Protein AF-A0A484IA25-F1 (afdb_monomer)

pLDDT: mean 74.49, std 14.55, range [41.81, 95.69]

Radius of gyration: 37.63 Å; Cα contacts (8 Å, |Δi|>4): 309; chains: 1; bounding box: 67×103×95 Å

Secondary structure (DSSP, 8-state):
---HHHHHHHHHHHHHHHHHHHHHHHHHHHHHHHHHHHHHHHHHHHHHHHHHTSS---------HHHHHHHHHHHHHHHHTSTT-S--GGGSTTS-GGGS-HHHHHHHHHHHHHHHHH--TTT--GGGGSTTS-EEEEEEEE--TTS-GGGTS-SEEEEEE-SSSPEEEEEEEHHHHHSSTT-SSEEEEEEEE-TTSS-TT-EEEEEEEE-S--TT--EEEEEEE--TT-SSEEEEEE-

Solvent-accessible surface area (backbone atoms only — not comparable to full-atom values): 13671 Å² total; per-residue (Å²): 137,83,68,66,67,60,60,54,55,58,52,56,56,55,52,53,56,54,56,56,56,55,57,60,53,56,59,57,52,55,62,55,51,55,56,54,54,56,56,52,54,55,51,54,55,52,54,59,55,54,58,68,73,68,59,75,78,78,72,72,81,76,77,48,61,63,58,38,16,54,53,18,20,55,51,16,32,48,50,38,72,51,85,88,60,90,70,46,66,53,68,40,92,90,39,34,74,86,77,51,54,70,43,21,53,51,18,19,55,50,19,24,56,56,43,38,69,68,53,43,83,83,68,59,50,77,58,64,77,40,88,88,50,43,45,41,40,36,42,31,41,32,65,34,95,90,49,67,43,81,81,71,37,60,55,43,28,32,38,29,33,68,49,84,75,70,40,56,77,41,82,40,48,49,60,61,50,22,60,34,104,88,25,90,33,50,32,74,52,74,40,70,38,59,46,83,75,70,50,78,74,34,76,48,32,48,30,41,28,41,58,58,92,54,98,74,52,56,72,50,69,43,83,43,63,40,50,94,85,47,85,59,39,74,48,77,44,76,67

Structure (mmCIF, N/CA/C/O backbone):
data_AF-A0A484IA25-F1
#
_entry.id   AF-A0A484IA25-F1
#
loop_
_atom_site.group_PDB
_atom_site.id
_atom_site.type_symbol
_atom_site.label_atom_id
_atom_site.label_alt_id
_atom_site.label_comp_id
_atom_site.label_asym_id
_atom_site.label_entity_id
_atom_site.label_seq_id
_atom_site.pdbx_PDB_ins_code
_atom_site.Cartn_x
_atom_site.Cartn_y
_atom_site.Cartn_z
_atom_site.occupancy
_atom_site.B_iso_or_equiv
_atom_site.auth_seq_id
_atom_site.auth_comp_id
_atom_site.auth_asym_id
_atom_site.auth_atom_id
_atom_site.pdbx_PDB_model_num
ATOM 1 N N . MET A 1 1 ? -37.872 79.755 -70.353 1.00 51.72 1 MET A N 1
ATOM 2 C CA . MET A 1 1 ? -37.669 80.079 -68.926 1.00 51.72 1 MET A CA 1
ATOM 3 C C . MET A 1 1 ? -38.272 78.929 -68.129 1.00 51.72 1 MET A C 1
ATOM 5 O O . MET A 1 1 ? -39.486 78.821 -68.081 1.00 51.72 1 MET A O 1
ATOM 9 N N . ILE A 1 2 ? -37.448 77.971 -67.688 1.00 51.12 2 ILE A N 1
ATOM 10 C CA . ILE A 1 2 ? -37.922 76.758 -66.996 1.00 51.12 2 ILE A CA 1
ATOM 11 C C . ILE A 1 2 ? -38.196 77.124 -65.537 1.00 51.12 2 ILE A C 1
ATOM 13 O O . ILE A 1 2 ? -37.333 77.685 -64.864 1.00 51.12 2 ILE A O 1
ATOM 17 N N . ASP A 1 3 ? -39.415 76.840 -65.088 1.00 60.09 3 ASP A N 1
ATOM 18 C CA . ASP A 1 3 ? -39.939 77.239 -63.787 1.00 60.09 3 ASP A CA 1
ATOM 19 C C . ASP A 1 3 ? -39.357 76.353 -62.671 1.00 60.09 3 ASP A C 1
ATOM 21 O O . ASP A 1 3 ? -39.799 75.229 -62.412 1.00 60.09 3 ASP A O 1
ATOM 25 N N . ILE A 1 4 ? -38.309 76.868 -62.022 1.00 62.59 4 ILE A N 1
ATOM 26 C CA . ILE A 1 4 ? -37.542 76.214 -60.947 1.00 62.59 4 ILE A CA 1
ATOM 27 C C . ILE A 1 4 ? -38.453 75.758 -59.790 1.00 62.59 4 ILE A C 1
ATOM 29 O O . ILE A 1 4 ? -38.131 74.800 -59.080 1.00 62.59 4 ILE A O 1
ATOM 33 N N . LYS A 1 5 ? -39.635 76.369 -59.632 1.00 68.19 5 LYS A N 1
ATOM 34 C CA . LYS A 1 5 ? -40.603 76.033 -58.582 1.00 68.19 5 LYS A CA 1
ATOM 35 C C . LYS A 1 5 ? -41.133 74.598 -58.694 1.00 68.19 5 LYS A C 1
ATOM 37 O O . LYS A 1 5 ? -41.357 73.951 -57.670 1.00 68.19 5 LYS A O 1
ATOM 42 N N . TYR A 1 6 ? -41.277 74.071 -59.913 1.00 66.81 6 TYR A N 1
ATOM 43 C CA . TYR A 1 6 ? -41.840 72.733 -60.131 1.00 66.81 6 TYR A CA 1
ATOM 44 C C . TYR A 1 6 ? -40.856 71.610 -59.758 1.00 66.81 6 TYR A C 1
ATOM 46 O O . TYR A 1 6 ? -41.245 70.575 -59.215 1.00 66.81 6 TYR A O 1
ATOM 54 N N . ILE A 1 7 ? -39.553 71.835 -59.963 1.00 65.94 7 ILE A N 1
ATOM 55 C CA . ILE A 1 7 ? -38.506 70.851 -59.646 1.00 65.94 7 ILE A CA 1
ATOM 56 C C . ILE A 1 7 ? -38.363 70.680 -58.126 1.00 65.94 7 ILE A C 1
ATOM 58 O O . ILE A 1 7 ? -38.238 69.550 -57.647 1.00 65.94 7 ILE A O 1
ATOM 62 N N . ILE A 1 8 ? -38.450 71.773 -57.361 1.00 68.88 8 ILE A N 1
ATOM 63 C CA . ILE A 1 8 ? -38.323 71.742 -55.895 1.00 68.88 8 ILE A CA 1
ATOM 64 C C . ILE A 1 8 ? -39.500 70.989 -55.257 1.00 68.88 8 ILE A C 1
ATOM 66 O O . ILE A 1 8 ? -39.283 70.123 -54.410 1.00 68.88 8 ILE A O 1
ATOM 70 N N . LEU A 1 9 ? -40.735 71.234 -55.709 1.00 68.31 9 LEU A N 1
ATOM 71 C CA . LEU A 1 9 ? -41.922 70.559 -55.167 1.00 68.31 9 LEU A CA 1
ATOM 72 C C . LEU A 1 9 ? -41.919 69.043 -55.425 1.00 68.31 9 LEU A C 1
ATOM 74 O O . LEU A 1 9 ? -42.304 68.272 -54.543 1.00 68.31 9 LEU A O 1
ATOM 78 N N . SER A 1 10 ? -41.426 68.593 -56.585 1.00 69.31 10 SER A N 1
ATOM 79 C CA . SER A 1 10 ? -41.345 67.153 -56.879 1.00 69.31 10 SER A CA 1
ATOM 80 C C . SER A 1 10 ? -40.354 66.414 -55.964 1.00 69.31 10 SER A C 1
ATOM 82 O O . SER A 1 10 ? -40.643 65.310 -55.500 1.00 69.31 10 SER A O 1
ATOM 84 N N . LYS A 1 11 ? -39.218 67.044 -55.626 1.00 67.50 11 LYS A N 1
ATOM 85 C CA . LYS A 1 11 ? -38.195 66.436 -54.761 1.00 67.50 11 LYS A CA 1
ATOM 86 C C . LYS A 1 11 ? -38.626 66.365 -53.296 1.00 67.50 11 LYS A C 1
ATOM 88 O O . LYS A 1 11 ? -38.373 65.351 -52.649 1.00 67.50 11 LYS A O 1
ATOM 93 N N . VAL A 1 12 ? -39.326 67.384 -52.792 1.00 72.62 12 VAL A N 1
ATOM 94 C CA . VAL A 1 12 ? -39.815 67.405 -51.399 1.00 72.62 12 VAL A CA 1
ATOM 95 C C . VAL A 1 12 ? -40.848 66.299 -51.150 1.00 72.62 12 VAL A C 1
ATOM 97 O O . VAL A 1 12 ? -40.786 65.612 -50.130 1.00 72.62 12 VAL A O 1
ATOM 100 N N . ASN A 1 13 ? -41.747 66.046 -52.106 1.00 67.31 13 ASN A N 1
ATOM 101 C CA . ASN A 1 13 ? -42.742 64.978 -51.965 1.00 67.31 13 ASN A CA 1
ATOM 102 C C . ASN A 1 13 ? -42.126 63.571 -52.008 1.00 67.31 13 ASN A C 1
ATOM 104 O O . ASN A 1 13 ? -42.582 62.684 -51.283 1.00 67.31 13 ASN A O 1
ATOM 108 N N . SER A 1 14 ? -41.072 63.365 -52.806 1.00 69.12 14 SER A N 1
ATOM 109 C CA . SER A 1 14 ? -40.341 62.090 -52.834 1.00 69.12 14 SER A CA 1
ATOM 110 C C . SER A 1 14 ? -39.664 61.798 -51.492 1.00 69.12 14 SER A C 1
ATOM 112 O O . SER A 1 14 ? -39.781 60.691 -50.968 1.00 69.12 14 SER A O 1
ATOM 114 N N . TRP A 1 15 ? -39.023 62.806 -50.894 1.00 61.97 15 TRP A N 1
ATOM 115 C CA . TRP A 1 15 ? -38.329 62.668 -49.610 1.00 61.97 15 TRP A CA 1
ATOM 116 C C . TRP A 1 15 ? -39.277 62.371 -48.443 1.00 61.97 15 TRP A C 1
ATOM 118 O O . TRP A 1 15 ? -38.983 61.513 -47.609 1.00 61.97 15 TRP A O 1
ATOM 128 N N . ASN A 1 16 ? -40.453 63.004 -48.403 1.00 63.25 16 ASN A N 1
ATOM 129 C CA . ASN A 1 16 ? -41.432 62.735 -47.345 1.00 63.25 16 ASN A CA 1
ATOM 130 C C . ASN A 1 16 ? -41.983 61.301 -47.390 1.00 63.25 16 ASN A C 1
ATOM 132 O O . ASN A 1 16 ? -42.269 60.712 -46.343 1.00 63.25 16 ASN A O 1
ATOM 136 N N . LYS A 1 17 ? -42.101 60.707 -48.584 1.00 64.12 17 LYS A N 1
ATOM 137 C CA . LYS A 1 17 ? -42.600 59.334 -48.734 1.00 64.12 17 LYS A CA 1
ATOM 138 C C . LYS A 1 17 ? -41.586 58.292 -48.246 1.00 64.12 17 LYS A C 1
ATOM 140 O O . LYS A 1 17 ? -41.980 57.305 -47.626 1.00 64.12 17 LYS A O 1
ATOM 145 N N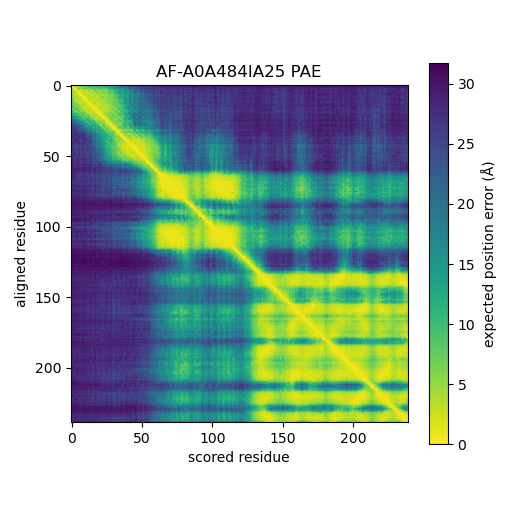 . GLU A 1 18 ? -40.292 58.529 -48.455 1.00 64.31 18 GLU A N 1
ATOM 146 C CA . GLU A 1 18 ? -39.225 57.660 -47.938 1.00 64.31 18 GLU A CA 1
ATOM 147 C C . GLU A 1 18 ? -39.076 57.763 -46.413 1.00 64.31 18 GLU A C 1
ATOM 149 O O . GLU A 1 18 ? -38.957 56.738 -45.733 1.00 64.31 18 GLU A O 1
ATOM 154 N N . PHE A 1 19 ? -39.191 58.970 -45.847 1.00 61.97 19 PHE A N 1
ATOM 155 C CA . PHE A 1 19 ? -39.117 59.167 -44.395 1.00 61.97 19 PHE A CA 1
ATOM 156 C C . PHE A 1 19 ? -40.270 58.494 -43.635 1.00 61.97 19 PHE A C 1
ATOM 158 O O . PHE A 1 19 ? -40.051 57.897 -42.579 1.00 61.97 19 PHE A O 1
ATOM 165 N N . SER A 1 20 ? -41.491 58.525 -44.180 1.00 60.38 20 SER A N 1
ATOM 166 C CA . SER A 1 20 ? -42.650 57.890 -43.537 1.00 60.38 20 SER A CA 1
ATOM 167 C C . SER A 1 20 ? -42.533 56.355 -43.487 1.00 60.38 20 SER A C 1
ATOM 169 O O . SER A 1 20 ? -42.836 55.737 -42.463 1.00 60.38 20 SER A O 1
ATOM 171 N N . ASN A 1 21 ? -41.996 55.727 -44.540 1.00 58.00 21 ASN A N 1
ATOM 172 C CA . ASN A 1 21 ? -41.807 54.272 -44.575 1.00 58.00 21 ASN A CA 1
ATOM 173 C C . ASN A 1 21 ? -40.684 53.777 -43.646 1.00 58.00 21 ASN A C 1
ATOM 175 O O . ASN A 1 21 ? -40.785 52.677 -43.097 1.00 58.00 21 ASN A O 1
ATOM 179 N N . SER A 1 22 ? -39.643 54.583 -43.420 1.00 56.44 22 SER A N 1
ATOM 180 C CA . SER A 1 22 ? -38.537 54.235 -42.513 1.00 56.44 22 SER A CA 1
ATOM 181 C C . SER A 1 22 ? -38.990 54.123 -41.048 1.00 56.44 22 SER A C 1
ATOM 183 O O . SER A 1 22 ? -38.625 53.181 -40.336 1.00 56.44 22 SER A O 1
ATOM 185 N N . ASN A 1 23 ? -39.876 55.022 -40.606 1.00 54.81 23 ASN A N 1
ATOM 186 C CA . ASN A 1 23 ? -40.322 55.070 -39.211 1.00 54.81 23 ASN A CA 1
ATOM 187 C C . ASN A 1 23 ? -41.243 53.898 -38.822 1.00 54.81 23 ASN A C 1
ATOM 189 O O . ASN A 1 23 ? -41.142 53.379 -37.709 1.00 54.81 23 ASN A O 1
ATOM 193 N N . ASN A 1 24 ? -42.081 53.408 -39.743 1.00 54.69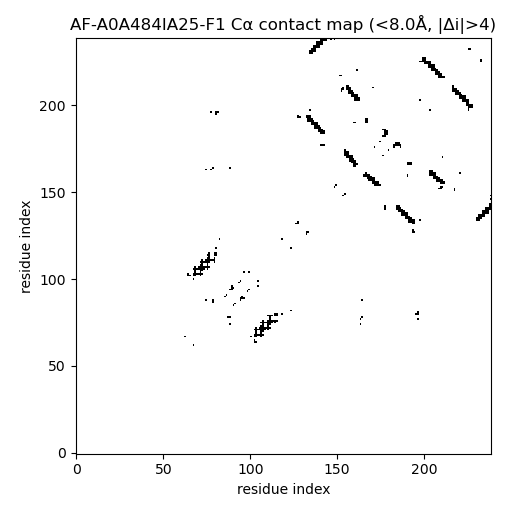 24 ASN A N 1
ATOM 194 C CA . ASN A 1 24 ? -42.966 52.268 -39.468 1.00 54.69 24 ASN A CA 1
ATOM 195 C C . ASN A 1 24 ? -42.218 50.927 -39.355 1.00 54.69 24 ASN A C 1
ATOM 197 O O . ASN A 1 24 ? -42.638 50.048 -38.599 1.00 54.69 24 ASN A O 1
ATOM 201 N N . LYS A 1 25 ? -41.087 50.763 -40.055 1.00 53.31 25 LYS A N 1
ATOM 202 C CA . LYS A 1 25 ? -40.281 49.532 -39.989 1.00 53.31 25 LYS A CA 1
ATOM 203 C C . LYS A 1 25 ? -39.547 49.406 -38.647 1.00 53.31 25 LYS A C 1
ATOM 205 O O . LYS A 1 25 ? -39.595 48.350 -38.020 1.00 53.31 25 LYS A O 1
ATOM 210 N N . LYS A 1 26 ? -38.983 50.512 -38.145 1.00 53.94 26 LYS A N 1
ATOM 211 C CA . LYS A 1 26 ? -38.245 50.561 -36.868 1.00 53.94 26 LYS A CA 1
ATOM 212 C C . LYS A 1 26 ? -39.103 50.186 -35.651 1.00 53.94 26 LYS A C 1
ATOM 214 O O . LYS A 1 26 ? -38.631 49.499 -34.752 1.00 53.94 26 LYS A O 1
ATOM 219 N N . SER A 1 27 ? -40.379 50.577 -35.636 1.00 53.69 27 SER A N 1
ATOM 220 C CA . SER A 1 27 ? -41.301 50.256 -34.533 1.00 53.69 27 SER A CA 1
ATOM 221 C C . SER A 1 27 ? -41.635 48.756 -34.448 1.00 53.69 27 SER A C 1
ATOM 223 O O . SER A 1 27 ? -41.747 48.184 -33.361 1.00 53.69 27 SER A O 1
ATOM 225 N N . LYS A 1 28 ? -41.727 48.071 -35.597 1.00 51.66 28 LYS A N 1
ATOM 226 C CA . LYS A 1 28 ? -42.077 46.643 -35.648 1.00 51.66 28 LYS A CA 1
ATOM 227 C C . LYS A 1 28 ? -40.925 45.740 -35.191 1.00 51.66 28 LYS A C 1
ATOM 229 O O . LYS A 1 28 ? -41.172 44.724 -34.539 1.00 51.66 28 LYS A O 1
ATOM 234 N N . ASP A 1 29 ? -39.685 46.136 -35.471 1.00 53.62 29 ASP A N 1
ATOM 235 C CA . ASP A 1 29 ? -38.490 45.374 -35.096 1.00 53.62 29 ASP A CA 1
ATOM 236 C C . ASP A 1 29 ? -38.170 45.483 -33.592 1.00 53.62 29 ASP A C 1
ATOM 238 O O . ASP A 1 29 ? -37.816 44.480 -32.964 1.00 53.62 29 ASP A O 1
ATOM 242 N N . ASN A 1 30 ? -38.433 46.637 -32.966 1.00 52.94 30 ASN A N 1
ATOM 243 C CA . ASN A 1 30 ? -38.229 46.836 -31.522 1.00 52.94 30 ASN A CA 1
ATOM 244 C C . ASN A 1 30 ? -39.142 45.937 -30.660 1.00 52.94 30 ASN A C 1
ATOM 246 O O . ASN A 1 30 ? -38.708 45.392 -29.642 1.00 52.94 30 ASN A O 1
ATOM 250 N N . ASN A 1 31 ? -40.381 45.692 -31.102 1.00 53.34 31 ASN A N 1
ATOM 251 C CA . ASN A 1 31 ? -41.319 44.798 -30.409 1.00 53.34 31 ASN A CA 1
ATOM 252 C C . ASN A 1 31 ? -40.971 43.308 -30.565 1.00 53.34 31 ASN A C 1
ATOM 254 O O . ASN A 1 31 ? -41.312 42.495 -29.703 1.00 53.34 31 ASN A O 1
ATOM 258 N N . LYS A 1 32 ? -40.291 42.929 -31.653 1.00 53.12 32 LYS A N 1
ATOM 259 C CA . LYS A 1 32 ? -39.857 41.544 -31.894 1.00 53.12 32 LYS A CA 1
ATOM 260 C C . LYS A 1 32 ? -38.578 41.210 -31.127 1.00 53.12 32 LYS A C 1
ATOM 262 O O . LYS A 1 32 ? -38.434 40.080 -30.662 1.00 53.12 32 LYS A O 1
ATOM 267 N N . PHE A 1 33 ? -37.680 42.183 -30.978 1.00 53.69 33 PHE A N 1
ATOM 268 C CA . PHE A 1 33 ? -36.437 42.013 -30.231 1.00 53.69 33 PHE A CA 1
ATOM 269 C C . PHE A 1 33 ? -36.704 41.881 -28.725 1.00 53.69 33 PHE A C 1
ATOM 271 O O . PHE A 1 33 ? -36.272 40.905 -28.123 1.00 53.69 33 PHE A O 1
ATOM 278 N N . SER A 1 34 ? -37.540 42.758 -28.153 1.00 55.25 34 SER A N 1
ATOM 279 C CA . SER A 1 34 ? -37.899 42.732 -26.723 1.00 55.25 34 SER A CA 1
ATOM 280 C C . SER A 1 34 ? -38.524 41.400 -26.267 1.00 55.25 34 SER A C 1
ATOM 282 O O . SER A 1 34 ? -38.140 40.842 -25.239 1.00 55.25 34 SER A O 1
ATOM 284 N N . LYS A 1 35 ? -39.416 40.807 -27.075 1.00 58.53 35 LYS A N 1
ATOM 285 C CA . LYS A 1 35 ? -40.033 39.509 -26.743 1.00 58.53 35 LYS A CA 1
ATOM 286 C C . LYS A 1 35 ? -39.034 38.348 -26.724 1.00 58.53 35 LYS A C 1
ATOM 288 O O . LYS A 1 35 ? -39.196 37.428 -25.931 1.00 58.53 35 LYS A O 1
ATOM 293 N N . ARG A 1 36 ? -37.994 38.376 -27.566 1.00 60.84 36 ARG A N 1
ATOM 294 C CA . ARG A 1 36 ? -36.963 37.322 -27.589 1.00 60.84 36 ARG A CA 1
ATOM 295 C C . ARG A 1 36 ? -36.058 37.383 -26.360 1.00 60.84 36 ARG A C 1
ATOM 297 O O . ARG A 1 36 ? -35.689 36.336 -25.840 1.00 60.84 36 ARG A O 1
ATOM 304 N N . THR A 1 37 ? -35.766 38.581 -25.861 1.00 60.62 37 THR A N 1
ATOM 305 C CA . THR A 1 37 ? -34.913 38.769 -24.681 1.00 60.62 37 THR A CA 1
ATOM 306 C C . THR A 1 37 ? -35.589 38.290 -23.393 1.00 60.62 37 THR A C 1
ATOM 308 O O . THR A 1 37 ? -34.929 37.688 -22.550 1.00 60.62 37 THR A O 1
ATOM 311 N N . ILE A 1 38 ? -36.912 38.469 -23.266 1.00 67.50 38 ILE A N 1
ATOM 312 C CA . ILE A 1 38 ? -37.681 38.020 -22.089 1.00 67.50 38 ILE A CA 1
ATOM 313 C C . ILE A 1 38 ? -37.755 36.485 -22.015 1.00 67.50 38 ILE A C 1
ATOM 315 O O . ILE A 1 38 ? -37.574 35.907 -20.946 1.0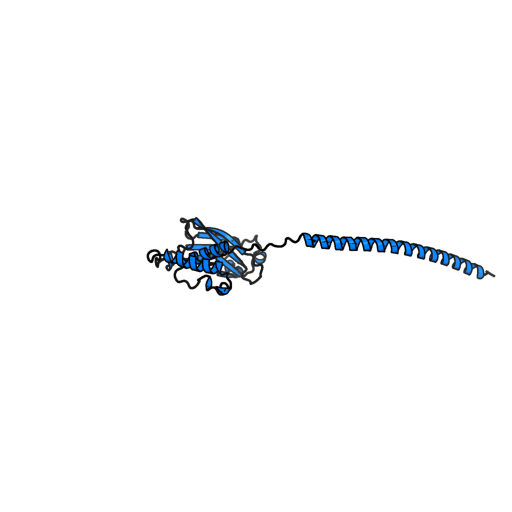0 67.50 38 ILE A O 1
ATOM 319 N N . HIS A 1 39 ? -37.970 35.801 -23.144 1.00 66.19 39 HIS A N 1
ATOM 320 C CA . HIS A 1 39 ? -37.996 34.333 -23.157 1.00 66.19 39 HIS A CA 1
ATOM 321 C C . HIS A 1 39 ? -36.625 33.716 -22.857 1.00 66.19 39 HIS A C 1
ATOM 323 O O . HIS A 1 39 ? -36.558 32.688 -22.187 1.00 66.19 39 HIS A O 1
ATOM 329 N N . LEU A 1 40 ? -35.537 34.357 -23.299 1.00 70.50 40 LEU A N 1
ATOM 330 C CA . LEU A 1 40 ? -34.184 33.877 -23.029 1.00 70.50 40 LEU A CA 1
ATOM 331 C C . LEU A 1 40 ? -33.819 34.014 -21.542 1.00 70.50 40 LEU A C 1
ATOM 333 O O . LEU A 1 40 ? -33.263 33.080 -20.970 1.00 70.50 40 LEU A O 1
ATOM 337 N N . SER A 1 41 ? -34.181 35.127 -20.889 1.00 71.06 41 SER A N 1
ATOM 338 C CA . SER A 1 41 ? -33.873 35.305 -19.463 1.00 71.06 41 SER A CA 1
ATOM 339 C C . SER A 1 41 ? -34.662 34.341 -18.570 1.00 71.06 41 SER A C 1
ATOM 341 O O . SER A 1 41 ? -34.116 33.854 -17.586 1.00 71.06 41 SER A O 1
ATOM 343 N N . LEU A 1 42 ? -35.915 34.023 -18.921 1.00 76.19 42 LEU A N 1
ATOM 344 C CA . LEU A 1 42 ? -36.740 33.066 -18.174 1.00 76.19 42 LEU A CA 1
ATOM 345 C C . LEU A 1 42 ? -36.229 31.619 -18.319 1.00 76.19 42 LEU A C 1
ATOM 347 O O . LEU A 1 42 ? -36.306 30.820 -17.388 1.00 76.19 42 LEU A O 1
ATOM 351 N N . PHE A 1 43 ? -35.676 31.274 -19.483 1.00 76.25 43 PHE A N 1
ATOM 352 C CA . PHE A 1 43 ? -35.086 29.956 -19.712 1.00 76.25 43 PHE A CA 1
ATOM 353 C C . PHE A 1 43 ? -33.771 29.768 -18.935 1.00 76.25 43 PHE A C 1
ATOM 355 O O . PHE A 1 43 ? -33.535 28.712 -18.354 1.00 76.25 43 PHE A O 1
ATOM 362 N N . ILE A 1 44 ? -32.939 30.813 -18.853 1.00 76.94 44 ILE A N 1
ATOM 363 C CA . ILE A 1 44 ? -31.673 30.765 -18.104 1.00 76.94 44 ILE A CA 1
ATOM 364 C C . ILE A 1 44 ? -31.926 30.601 -16.597 1.00 76.94 44 ILE A C 1
ATOM 366 O O . ILE A 1 44 ? -31.281 29.775 -15.955 1.00 76.94 44 ILE A O 1
ATOM 370 N N . THR A 1 45 ? -32.888 31.329 -16.021 1.00 77.62 45 THR A N 1
ATOM 371 C CA . THR A 1 45 ? -33.164 31.242 -14.575 1.00 77.62 45 THR A CA 1
ATOM 372 C C . THR A 1 45 ? -33.771 29.901 -14.166 1.00 77.62 45 THR A C 1
ATOM 374 O O . THR A 1 45 ? -33.425 29.370 -13.112 1.00 77.62 45 THR A O 1
ATOM 377 N N . THR A 1 46 ? -34.629 29.315 -15.004 1.00 78.44 46 THR A N 1
ATOM 378 C CA . THR A 1 46 ? -35.242 28.005 -14.729 1.00 78.44 46 THR A CA 1
ATOM 379 C C . THR A 1 46 ? -34.230 26.861 -14.797 1.00 78.44 46 THR A C 1
ATOM 381 O O . THR A 1 46 ? -34.217 26.019 -13.902 1.00 78.44 46 THR A O 1
ATOM 384 N N . MET A 1 47 ? -33.321 26.863 -15.777 1.00 76.50 47 MET A N 1
ATOM 385 C CA . MET A 1 47 ? -32.239 25.869 -15.853 1.00 76.50 47 MET A CA 1
ATOM 386 C C . MET A 1 47 ? -31.267 25.966 -14.668 1.00 76.50 47 MET A C 1
ATOM 388 O O . MET A 1 47 ? -30.847 24.942 -14.130 1.00 76.50 47 MET A O 1
ATOM 392 N N . SER A 1 48 ? -30.965 27.183 -14.203 1.00 76.62 48 SER A N 1
ATOM 393 C CA . SER A 1 48 ? -30.088 27.388 -13.043 1.00 76.62 48 SER A CA 1
ATOM 394 C C . SER A 1 48 ? -30.699 26.871 -11.732 1.00 76.62 48 SER A C 1
ATOM 396 O O . SER A 1 48 ? -29.969 26.402 -10.863 1.00 76.62 48 SER A O 1
ATOM 398 N N . LEU A 1 49 ? -32.029 26.918 -11.591 1.00 76.50 49 LEU A N 1
ATOM 399 C CA . LEU A 1 49 ? -32.734 26.394 -10.416 1.00 76.50 49 LEU A CA 1
ATOM 400 C C . LEU A 1 49 ? -32.790 24.858 -10.408 1.00 76.50 49 LEU A C 1
ATOM 402 O O . LEU A 1 49 ? -32.699 24.246 -9.348 1.00 76.50 49 LEU A O 1
ATOM 406 N N . ILE A 1 50 ? -32.900 24.231 -11.583 1.00 75.25 50 ILE A N 1
ATOM 407 C CA . ILE A 1 50 ? -32.924 22.766 -11.714 1.00 75.25 50 ILE A CA 1
ATOM 408 C C . ILE A 1 50 ? -31.556 22.166 -11.365 1.00 75.25 50 ILE A C 1
ATOM 410 O O . ILE A 1 50 ? -31.502 21.147 -10.684 1.00 75.25 50 ILE A O 1
ATOM 414 N N . MET A 1 51 ? -30.452 22.827 -11.734 1.00 68.94 51 MET A N 1
ATOM 415 C CA . MET A 1 51 ? -29.101 22.375 -11.371 1.00 68.94 51 MET A CA 1
ATOM 416 C C . MET A 1 51 ? -28.851 22.342 -9.854 1.00 68.94 51 MET A C 1
ATOM 418 O O . MET A 1 51 ? -28.092 21.501 -9.390 1.00 68.94 51 MET A O 1
ATOM 422 N N . LEU A 1 52 ? -29.518 23.188 -9.059 1.00 67.75 52 LEU A N 1
ATOM 423 C CA . LEU A 1 52 ? -29.395 23.171 -7.593 1.00 67.75 52 LEU A CA 1
ATOM 424 C C . LEU A 1 52 ? -30.098 21.974 -6.933 1.00 67.75 52 LEU A C 1
ATOM 426 O O . LEU A 1 52 ? -29.765 21.627 -5.805 1.00 67.75 52 LEU A O 1
ATOM 430 N N . LEU A 1 53 ? -31.047 21.333 -7.621 1.00 63.03 53 LEU A N 1
ATOM 431 C CA . LEU A 1 53 ? -31.790 20.179 -7.098 1.00 63.03 53 LEU A CA 1
ATOM 432 C C . LEU A 1 53 ? -31.129 18.833 -7.428 1.00 63.03 53 LEU A C 1
ATOM 434 O O . LEU A 1 53 ? -31.567 17.809 -6.913 1.00 63.03 53 LEU A O 1
ATOM 438 N N . VAL A 1 54 ? -30.099 18.825 -8.282 1.00 65.25 54 VAL A N 1
ATOM 439 C CA . VAL A 1 54 ? -29.448 17.594 -8.770 1.00 65.25 54 VAL A CA 1
ATOM 440 C C . VAL A 1 54 ? -28.043 17.422 -8.178 1.00 65.25 54 VAL A C 1
ATOM 442 O O . VAL A 1 54 ? -27.365 16.453 -8.496 1.00 65.25 54 VAL A O 1
ATOM 445 N N . PHE A 1 55 ? -27.592 18.310 -7.285 1.00 59.12 55 PHE A N 1
ATOM 446 C CA . PHE A 1 55 ? -26.414 18.018 -6.470 1.00 59.12 55 PHE A CA 1
ATOM 447 C C . PHE A 1 55 ? -26.815 17.001 -5.397 1.00 59.12 55 PHE A C 1
ATOM 449 O O . PHE A 1 55 ? -27.562 17.369 -4.484 1.00 59.12 55 PHE A O 1
ATOM 456 N N . PRO A 1 56 ? -26.360 15.734 -5.467 1.00 60.34 56 PRO A N 1
ATOM 457 C CA . PRO A 1 56 ? -26.483 14.859 -4.320 1.00 60.34 56 PRO A CA 1
ATOM 458 C C . PRO A 1 56 ? -25.739 15.546 -3.177 1.00 60.34 56 PRO A C 1
ATOM 460 O O . PRO A 1 56 ? -24.558 15.873 -3.293 1.00 60.34 56 PRO A O 1
ATOM 463 N N . ILE A 1 57 ? -26.446 15.816 -2.082 1.00 61.09 57 ILE A N 1
ATOM 464 C CA . ILE A 1 57 ? -25.795 16.122 -0.815 1.00 61.09 57 ILE A CA 1
ATOM 465 C C . ILE A 1 57 ? -24.950 14.886 -0.542 1.00 61.09 57 ILE A C 1
ATOM 467 O O . ILE A 1 57 ? -25.508 13.828 -0.254 1.00 61.09 57 ILE A O 1
ATOM 471 N N . SER A 1 58 ? -23.633 14.988 -0.722 1.00 55.97 58 SER A N 1
ATOM 472 C CA . SER A 1 58 ? -22.708 13.939 -0.326 1.00 55.97 58 SER A CA 1
ATOM 473 C C . SER A 1 58 ? -22.928 13.716 1.161 1.00 55.97 58 SER A C 1
ATOM 475 O O . SER A 1 58 ? -22.447 14.479 1.998 1.00 55.97 58 SER A O 1
ATOM 477 N N . THR A 1 59 ? -23.723 12.707 1.499 1.00 53.50 59 THR A N 1
ATOM 478 C CA . THR A 1 59 ? -23.778 12.183 2.850 1.00 53.50 59 THR A CA 1
ATOM 479 C C . THR A 1 59 ? -22.400 11.603 3.077 1.00 53.50 59 THR A C 1
ATOM 481 O O . THR A 1 59 ? -22.100 10.508 2.605 1.00 53.50 59 THR A O 1
ATOM 484 N N . ALA A 1 60 ? -21.530 12.375 3.727 1.00 57.34 60 ALA A N 1
ATOM 485 C CA . ALA A 1 60 ? -20.341 11.819 4.333 1.00 57.34 60 ALA A CA 1
ATOM 486 C C . ALA A 1 60 ? -20.817 10.612 5.149 1.00 57.34 60 ALA A C 1
ATOM 488 O O . ALA A 1 60 ? -21.643 10.769 6.051 1.00 57.34 60 ALA A O 1
ATOM 489 N N . LEU A 1 61 ? -20.389 9.411 4.756 1.00 53.84 61 LEU A N 1
ATOM 490 C CA . LEU A 1 61 ? -20.629 8.194 5.517 1.00 53.84 61 LEU A CA 1
ATOM 491 C C . LEU A 1 61 ? -20.042 8.433 6.906 1.00 53.84 61 LEU A C 1
ATOM 493 O O . LEU A 1 61 ? -18.826 8.423 7.091 1.00 53.84 61 LEU A O 1
ATOM 497 N N . SER A 1 62 ? -20.898 8.734 7.882 1.00 64.81 62 SER A N 1
ATOM 498 C CA . SER A 1 62 ? -20.457 8.837 9.262 1.00 64.81 62 SER A CA 1
ATOM 499 C C . SER A 1 62 ? -20.210 7.417 9.750 1.00 64.81 62 SER A C 1
ATOM 501 O O . SER A 1 62 ? -21.149 6.716 10.124 1.00 64.81 62 SER A O 1
ATOM 503 N N . ILE A 1 63 ? -18.949 6.999 9.713 1.00 79.69 63 ILE A N 1
ATOM 504 C CA . ILE A 1 63 ? -18.494 5.754 10.329 1.00 79.69 63 ILE A CA 1
ATOM 505 C C . ILE A 1 63 ? -18.923 5.779 11.804 1.00 79.69 63 ILE A C 1
ATOM 507 O O . ILE A 1 63 ? -18.748 6.790 12.494 1.00 79.69 63 ILE A O 1
ATOM 511 N N . THR A 1 64 ? -19.535 4.701 12.272 1.00 88.50 64 THR A N 1
ATOM 512 C CA . THR A 1 64 ? -19.996 4.546 13.654 1.00 88.50 64 THR A CA 1
ATOM 513 C C . THR A 1 64 ? -18.813 4.382 14.609 1.00 88.50 64 THR A C 1
ATOM 515 O O . THR A 1 64 ? -17.735 3.940 14.217 1.00 88.50 64 THR A O 1
ATOM 518 N N . ASP A 1 65 ? -19.000 4.689 15.895 1.00 89.56 65 ASP A N 1
ATOM 519 C CA . ASP A 1 65 ? -17.943 4.461 16.893 1.00 89.56 65 ASP A CA 1
ATOM 520 C C . ASP A 1 65 ? -17.555 2.982 17.005 1.00 89.56 65 ASP A C 1
ATOM 522 O O . ASP A 1 65 ? -16.395 2.685 17.271 1.00 89.56 65 ASP A O 1
ATOM 526 N N . LYS A 1 66 ? -18.487 2.059 16.728 1.00 91.44 66 LYS A N 1
ATOM 527 C CA . LYS A 1 66 ? -18.189 0.626 16.659 1.00 91.44 66 LYS A CA 1
ATOM 528 C C . LYS A 1 66 ? -17.211 0.313 15.527 1.00 91.44 66 LYS A C 1
ATOM 530 O O . LYS A 1 66 ? -16.213 -0.345 15.767 1.00 91.44 66 LYS A O 1
ATOM 535 N N . GLU A 1 67 ? -17.467 0.798 14.317 1.00 87.75 67 GLU A N 1
ATOM 536 C CA . GLU A 1 67 ? -16.574 0.563 13.172 1.00 87.75 67 GLU A CA 1
ATOM 537 C C . GLU A 1 67 ? -15.196 1.204 13.387 1.00 87.75 67 GLU A C 1
ATOM 539 O O . GLU A 1 67 ? -14.176 0.611 13.047 1.00 87.75 67 GLU A O 1
ATOM 544 N N . ARG A 1 68 ? -15.148 2.392 14.008 1.00 87.12 68 ARG A N 1
ATOM 545 C CA . ARG A 1 68 ? -13.878 3.032 14.390 1.00 87.12 68 ARG A CA 1
ATOM 546 C C . ARG A 1 68 ? -13.113 2.205 15.417 1.00 87.12 68 ARG A C 1
ATOM 548 O O . ARG A 1 68 ? -11.904 2.062 15.278 1.00 87.12 68 ARG A O 1
ATOM 555 N N . TYR A 1 69 ? -13.806 1.689 16.429 1.00 93.00 69 TYR A N 1
ATOM 556 C CA . TYR A 1 69 ? -13.224 0.807 17.436 1.00 93.00 69 TYR A CA 1
ATOM 557 C C . TYR A 1 69 ? -12.696 -0.483 16.804 1.00 93.00 69 TYR A C 1
ATOM 559 O O . TYR A 1 69 ? -11.540 -0.823 17.021 1.00 93.00 69 TYR A O 1
ATOM 567 N N . ASP A 1 70 ? -13.503 -1.158 15.980 1.00 90.19 70 ASP A N 1
ATOM 568 C CA . ASP A 1 70 ? -13.126 -2.411 15.315 1.00 90.19 70 ASP A CA 1
ATOM 569 C C . ASP A 1 70 ? -11.877 -2.214 14.433 1.00 90.19 70 ASP A C 1
ATOM 571 O O . ASP A 1 70 ? -10.947 -3.018 14.489 1.00 90.19 70 ASP A O 1
ATOM 575 N N . SER A 1 71 ? -11.818 -1.107 13.682 1.00 86.12 71 SER A N 1
ATOM 576 C CA . SER A 1 71 ? -10.637 -0.721 12.898 1.00 86.12 71 SER A CA 1
ATOM 577 C C . SER A 1 71 ? -9.415 -0.475 13.785 1.00 86.12 71 SER A C 1
ATOM 579 O O . SER A 1 71 ? -8.346 -1.014 13.508 1.00 86.12 71 SER A O 1
ATOM 581 N N . GLY A 1 72 ? -9.573 0.281 14.877 1.00 88.38 72 GLY A N 1
ATOM 582 C CA . GLY A 1 72 ? -8.508 0.482 15.858 1.00 88.38 72 GLY A CA 1
ATOM 583 C C . GLY A 1 72 ? -7.989 -0.844 16.415 1.00 88.38 72 GLY A C 1
ATOM 584 O O . GLY A 1 72 ? -6.786 -1.068 16.427 1.00 88.38 72 GLY A O 1
ATOM 585 N N . TYR A 1 73 ? -8.884 -1.757 16.801 1.00 91.06 73 TYR A N 1
ATOM 586 C CA . TYR A 1 73 ? -8.533 -3.064 17.364 1.00 91.06 73 TYR A CA 1
ATOM 587 C C . TYR A 1 73 ? -7.696 -3.915 16.414 1.00 91.06 73 TYR A C 1
ATOM 589 O O . TYR A 1 73 ? -6.683 -4.481 16.824 1.00 91.06 73 TYR A O 1
ATOM 597 N N . GLN A 1 74 ? -8.081 -3.980 15.137 1.00 86.00 74 GLN A N 1
ATOM 598 C CA . GLN A 1 74 ? -7.299 -4.688 14.120 1.00 86.00 74 GLN A CA 1
ATOM 599 C C . GLN A 1 74 ? -5.888 -4.112 13.996 1.00 86.00 74 GLN A C 1
ATOM 601 O O . GLN A 1 74 ? -4.912 -4.858 14.012 1.00 86.00 74 GLN A O 1
ATOM 606 N N . TYR A 1 75 ? -5.786 -2.787 13.954 1.00 83.31 75 TYR A N 1
ATOM 607 C CA . TYR A 1 75 ? -4.515 -2.084 13.884 1.00 83.31 75 TYR A CA 1
ATOM 608 C C . TYR A 1 75 ? -3.616 -2.340 15.099 1.00 83.31 75 TYR A C 1
ATOM 610 O O . TYR A 1 75 ? -2.458 -2.715 14.931 1.00 83.31 75 TYR A O 1
ATOM 618 N N . GLY A 1 76 ? -4.163 -2.267 16.315 1.00 85.94 76 GLY A N 1
ATOM 619 C CA . GLY A 1 76 ? -3.421 -2.617 17.527 1.00 85.94 76 GLY A CA 1
ATOM 620 C C . GLY A 1 76 ? -2.929 -4.068 17.525 1.00 85.94 76 GLY A C 1
ATOM 621 O O . GLY A 1 76 ? -1.809 -4.352 17.945 1.00 85.94 76 GLY A O 1
ATOM 622 N N . CYS A 1 77 ? -3.732 -5.002 17.009 1.00 85.19 77 CYS A N 1
ATOM 623 C CA . CYS A 1 77 ? -3.325 -6.400 16.880 1.00 85.19 77 CYS A CA 1
ATOM 624 C C . CYS A 1 77 ? -2.222 -6.630 15.843 1.00 85.19 77 CYS A C 1
ATOM 626 O O . CYS A 1 77 ? -1.370 -7.486 16.071 1.00 85.19 77 CYS A O 1
ATOM 628 N N . ASN A 1 78 ? -2.217 -5.892 14.734 1.00 79.00 78 ASN A N 1
ATOM 629 C CA . ASN A 1 78 ? -1.146 -5.978 13.743 1.00 79.00 78 ASN A CA 1
ATOM 630 C C . ASN A 1 78 ? 0.176 -5.459 14.320 1.00 79.00 78 ASN A C 1
ATOM 632 O O . ASN A 1 78 ? 1.193 -6.140 14.205 1.00 79.00 78 ASN A O 1
ATOM 636 N N . ASP A 1 79 ? 0.145 -4.336 15.039 1.00 77.94 79 ASP A N 1
ATOM 637 C CA . ASP A 1 79 ? 1.337 -3.783 15.693 1.00 77.94 79 ASP A CA 1
ATOM 638 C C . ASP A 1 79 ? 1.859 -4.709 16.801 1.00 77.94 79 ASP A C 1
ATOM 640 O O . ASP A 1 79 ? 3.068 -4.891 16.945 1.00 77.94 79 ASP A O 1
ATOM 644 N N . ALA A 1 80 ? 0.966 -5.402 17.520 1.00 78.75 80 ALA A N 1
ATOM 645 C CA . ALA A 1 80 ? 1.366 -6.423 18.489 1.00 78.75 80 ALA A CA 1
ATOM 646 C C . ALA A 1 80 ? 2.232 -7.533 17.861 1.00 78.75 80 ALA A C 1
ATOM 648 O O . ALA A 1 80 ? 3.096 -8.080 18.547 1.00 78.75 80 ALA A O 1
ATOM 649 N N . LYS A 1 81 ? 2.031 -7.867 16.574 1.00 74.00 81 LYS A N 1
ATOM 650 C CA . LYS A 1 81 ? 2.793 -8.910 15.860 1.00 74.00 81 LYS A CA 1
ATOM 651 C C . LYS A 1 81 ? 4.226 -8.487 15.501 1.00 74.00 81 LYS A C 1
ATOM 653 O O . LYS A 1 81 ? 5.007 -9.351 15.108 1.00 74.00 81 LYS A O 1
ATOM 658 N N . ILE A 1 82 ? 4.592 -7.208 15.626 1.00 66.25 82 ILE A N 1
ATOM 659 C CA . ILE A 1 82 ? 5.900 -6.678 15.212 1.00 66.25 82 ILE A CA 1
ATOM 660 C C . ILE A 1 82 ? 6.760 -6.390 16.459 1.00 66.25 82 ILE A C 1
ATOM 662 O O . ILE A 1 82 ? 6.745 -5.280 16.994 1.00 66.25 82 ILE A O 1
ATOM 666 N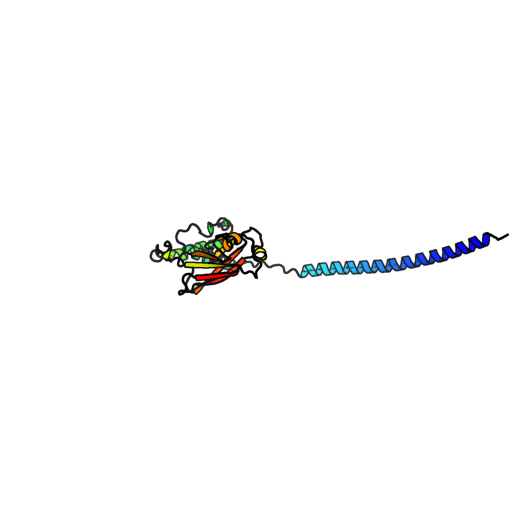 N . PRO A 1 83 ? 7.540 -7.362 16.976 1.00 56.78 83 PRO A N 1
ATOM 667 C CA . PRO A 1 83 ? 8.326 -7.148 18.185 1.00 56.78 83 PRO A CA 1
ATOM 668 C C . PRO A 1 83 ? 9.476 -6.155 17.951 1.00 56.78 83 PRO A C 1
ATOM 670 O O . PRO A 1 83 ? 10.440 -6.445 17.246 1.00 56.78 83 PRO A O 1
ATOM 673 N N . GLY A 1 84 ? 9.419 -5.003 18.627 1.00 53.56 84 GLY A N 1
ATOM 674 C CA . GLY A 1 84 ? 10.574 -4.124 18.840 1.00 53.56 84 GLY A CA 1
ATOM 675 C C . GLY A 1 84 ? 10.965 -3.201 17.681 1.00 53.56 84 GLY A C 1
ATOM 676 O O . GLY A 1 84 ? 12.020 -2.572 17.770 1.00 53.56 84 GLY A O 1
ATOM 677 N N . ILE A 1 85 ? 10.149 -3.082 16.629 1.00 47.97 85 ILE A N 1
ATOM 678 C CA . ILE A 1 85 ? 10.382 -2.095 15.566 1.00 47.97 85 ILE A CA 1
ATOM 679 C C . ILE A 1 85 ? 9.671 -0.792 15.929 1.00 47.97 85 ILE A C 1
ATOM 681 O O . ILE A 1 85 ? 8.544 -0.774 16.404 1.00 47.97 85 ILE A O 1
ATOM 685 N N . LEU A 1 86 ? 10.385 0.308 15.728 1.00 45.22 86 LEU A N 1
ATOM 686 C CA . LEU A 1 86 ? 10.061 1.683 16.098 1.00 45.22 86 LEU A CA 1
ATOM 687 C C . LEU A 1 86 ? 8.838 2.292 15.371 1.00 45.22 86 LEU A C 1
ATOM 689 O O . LEU A 1 86 ? 8.654 3.503 15.458 1.00 45.22 86 LEU A O 1
ATOM 693 N N . ASP A 1 87 ? 8.028 1.484 14.687 1.00 51.47 87 ASP A N 1
ATOM 694 C CA . ASP A 1 87 ? 6.937 1.903 13.800 1.00 51.47 87 ASP A CA 1
ATOM 695 C C . ASP A 1 87 ? 5.562 1.496 14.345 1.00 51.47 87 ASP A C 1
ATOM 697 O O . ASP A 1 87 ? 4.699 1.063 13.585 1.00 51.47 87 ASP A O 1
ATOM 701 N N . ASP A 1 88 ? 5.325 1.668 15.654 1.00 58.78 88 ASP A N 1
ATOM 702 C CA . ASP A 1 88 ? 3.941 1.715 16.145 1.00 58.78 88 ASP A CA 1
ATOM 703 C C . ASP A 1 88 ? 3.206 2.739 15.272 1.00 58.78 88 ASP A C 1
ATOM 705 O O . ASP A 1 88 ? 3.683 3.865 15.090 1.00 58.78 88 ASP A O 1
ATOM 709 N N . TYR A 1 89 ? 2.050 2.384 14.734 1.00 61.75 89 TYR A N 1
ATOM 710 C CA . TYR A 1 89 ? 1.256 3.251 13.870 1.00 61.75 89 TYR A CA 1
ATOM 711 C C . TYR A 1 89 ? 1.060 4.648 14.438 1.00 61.75 89 TYR A C 1
ATOM 713 O O . TYR A 1 89 ? 1.144 5.638 13.716 1.00 61.75 89 TYR A O 1
ATOM 721 N N . ILE A 1 90 ? 0.874 4.713 15.754 1.00 63.72 90 ILE A N 1
ATOM 722 C CA . ILE A 1 90 ? 0.699 5.936 16.531 1.00 63.72 90 ILE A CA 1
ATOM 723 C C . ILE A 1 90 ? 1.951 6.838 16.529 1.00 63.72 90 ILE A C 1
ATOM 725 O O . ILE A 1 90 ? 1.850 8.047 16.742 1.00 63.72 90 ILE A O 1
ATOM 729 N N . LYS A 1 91 ? 3.144 6.271 16.326 1.00 60.09 91 LYS A N 1
ATOM 730 C CA . LYS A 1 91 ? 4.428 6.991 16.315 1.00 60.09 91 LYS A CA 1
ATOM 731 C C . LYS A 1 91 ? 4.790 7.565 14.945 1.00 60.09 91 LYS A C 1
ATOM 733 O O . LYS A 1 91 ? 5.707 8.382 14.868 1.00 60.09 91 LYS A O 1
ATOM 738 N N . GLN A 1 92 ? 4.084 7.197 13.874 1.00 60.09 92 GLN A N 1
ATOM 739 C CA . GLN A 1 92 ? 4.268 7.832 12.569 1.00 60.09 92 GLN A CA 1
ATOM 740 C C . GLN A 1 92 ? 3.750 9.281 12.645 1.00 60.09 92 GLN A C 1
ATOM 742 O O . GLN A 1 92 ? 2.615 9.514 13.046 1.00 60.09 92 GLN A O 1
ATOM 747 N N . LEU A 1 93 ? 4.569 10.267 12.254 1.00 47.00 93 LEU A N 1
ATOM 748 C CA . LEU A 1 93 ? 4.335 11.717 12.447 1.00 47.00 93 LEU A CA 1
ATOM 749 C C . LEU A 1 93 ? 2.969 12.249 11.955 1.00 47.00 93 LEU A C 1
ATOM 751 O O . LEU A 1 93 ? 2.516 13.291 12.419 1.00 47.00 93 LEU A O 1
ATOM 755 N N . ALA A 1 94 ? 2.302 11.554 11.029 1.00 53.19 94 ALA A N 1
ATOM 756 C CA . ALA A 1 94 ? 0.976 11.915 10.510 1.00 53.19 94 ALA A CA 1
ATOM 757 C C . ALA A 1 94 ? -0.201 11.209 11.224 1.00 53.19 94 ALA A C 1
ATOM 759 O O . ALA A 1 94 ? -1.363 11.433 10.882 1.00 53.19 94 ALA A O 1
ATOM 760 N N . LYS A 1 95 ? 0.086 10.341 12.196 1.00 60.22 95 LYS A N 1
ATOM 761 C CA . LYS A 1 95 ? -0.844 9.377 12.806 1.00 60.22 95 LYS A CA 1
ATOM 762 C C . LYS A 1 95 ? -0.802 9.420 14.337 1.00 60.22 95 LYS A C 1
ATOM 764 O O . LYS A 1 95 ? -1.105 8.444 15.017 1.00 60.22 95 LYS A O 1
ATOM 769 N N . GLU A 1 96 ? -0.405 10.570 14.882 1.00 65.31 96 GLU A N 1
ATOM 770 C CA . GLU A 1 96 ? -0.382 10.797 16.324 1.00 65.31 96 GLU A CA 1
ATOM 771 C C . GLU A 1 96 ? -1.744 10.480 16.973 1.00 65.31 96 GLU A C 1
ATOM 773 O O . GLU A 1 96 ? -2.784 10.675 16.344 1.00 65.31 96 GLU A O 1
ATOM 778 N N . PRO A 1 97 ? -1.798 10.114 18.270 1.00 65.31 97 PRO A N 1
ATOM 779 C CA . PRO A 1 97 ? -3.064 9.832 18.962 1.00 65.31 97 PRO A CA 1
ATOM 780 C C . PRO A 1 97 ? -4.115 10.941 18.816 1.00 65.31 97 PRO A C 1
ATOM 782 O O . PRO A 1 97 ? -5.318 10.702 18.902 1.00 65.31 97 PRO A O 1
ATOM 785 N N . SER A 1 98 ? -3.643 12.176 18.634 1.00 73.31 98 SER A N 1
ATOM 786 C CA . SER A 1 98 ? -4.444 13.386 18.489 1.00 73.31 98 SER A CA 1
ATOM 787 C C . SER A 1 98 ? -5.187 13.481 17.149 1.00 73.31 98 SER A C 1
ATOM 789 O O . SER A 1 98 ? -6.178 14.211 17.076 1.00 73.31 98 SER A O 1
ATOM 791 N N . SER A 1 99 ? -4.762 12.747 16.112 1.00 78.38 99 SER A N 1
ATOM 792 C CA . SER A 1 99 ? -5.419 12.713 14.799 1.00 78.38 99 SER A CA 1
ATOM 793 C C . SER A 1 99 ? -6.532 11.661 14.704 1.00 78.38 99 SER A C 1
ATOM 795 O O . SER A 1 99 ? -7.284 11.644 13.726 1.00 78.38 99 SER A O 1
ATOM 797 N N . HIS A 1 100 ? -6.707 10.833 15.740 1.00 82.88 100 HIS A N 1
ATOM 798 C CA . HIS A 1 100 ? -7.692 9.757 15.779 1.00 82.88 100 HIS A CA 1
ATOM 799 C C . HIS A 1 100 ? -8.831 10.018 16.772 1.00 82.88 100 HIS A C 1
ATOM 801 O O . HIS A 1 100 ? -8.725 10.755 17.753 1.00 82.88 100 HIS A O 1
ATOM 807 N N . THR A 1 101 ? -9.979 9.385 16.519 1.00 88.50 101 THR A N 1
ATOM 808 C CA . THR A 1 101 ? -11.102 9.429 17.466 1.00 88.50 101 THR A CA 1
ATOM 809 C C . THR A 1 101 ? -10.794 8.614 18.720 1.00 88.50 101 THR A C 1
ATOM 811 O O . THR A 1 101 ? -10.071 7.623 18.667 1.00 88.50 101 THR A O 1
ATOM 814 N N . LYS A 1 102 ? -11.436 8.961 19.840 1.00 90.06 102 LYS A N 1
ATOM 815 C CA . LYS A 1 102 ? -11.319 8.187 21.085 1.00 90.06 102 LYS A CA 1
ATOM 816 C C . LYS A 1 102 ? -11.705 6.716 20.911 1.00 90.06 102 LYS A C 1
ATOM 818 O O . LYS A 1 102 ? -11.038 5.864 21.476 1.00 90.06 102 LYS A O 1
ATOM 823 N N . ALA A 1 103 ? -12.749 6.431 20.127 1.00 90.00 103 ALA A N 1
ATOM 824 C CA . ALA A 1 103 ? -13.205 5.064 19.871 1.00 90.00 103 ALA A CA 1
ATOM 825 C C . ALA A 1 103 ? -12.138 4.237 19.141 1.00 90.00 103 ALA A C 1
ATOM 827 O O . ALA A 1 103 ? -11.856 3.115 19.542 1.00 90.00 103 ALA A O 1
ATOM 828 N N . PHE A 1 104 ? -11.503 4.827 18.125 1.00 91.50 104 PHE A N 1
ATOM 829 C CA . PHE A 1 104 ? -10.381 4.208 17.425 1.00 91.50 104 PHE A CA 1
ATOM 830 C C . PHE A 1 104 ? -9.204 3.936 18.366 1.00 91.50 104 PHE A C 1
ATOM 832 O O . PHE A 1 104 ? -8.729 2.810 18.429 1.00 91.50 104 PHE A O 1
ATOM 839 N N . MET A 1 105 ? -8.768 4.944 19.129 1.00 91.44 105 MET A N 1
ATOM 840 C CA . MET A 1 105 ? -7.620 4.802 20.034 1.00 91.44 105 MET A CA 1
ATOM 841 C C . MET A 1 105 ? -7.870 3.762 21.124 1.00 91.44 105 MET A C 1
ATOM 843 O O . MET A 1 105 ? -6.985 2.980 21.442 1.00 91.44 105 MET A O 1
ATOM 847 N N . GLN A 1 106 ? -9.096 3.706 21.648 1.00 93.56 106 GLN A N 1
ATOM 848 C CA . GLN A 1 106 ? -9.487 2.673 22.599 1.00 93.56 106 GLN A CA 1
ATOM 849 C C . GLN A 1 106 ? -9.430 1.278 21.966 1.00 93.56 106 GLN A C 1
ATOM 851 O O . GLN A 1 106 ? -8.883 0.364 22.571 1.00 93.56 106 GLN A O 1
ATOM 856 N N . GLY A 1 107 ? -9.956 1.125 20.745 1.00 93.44 107 GLY A N 1
ATOM 857 C CA . GLY A 1 107 ? -9.847 -0.123 19.995 1.00 93.44 107 GLY A CA 1
ATOM 858 C C . GLY A 1 107 ? -8.393 -0.536 19.808 1.00 93.44 107 GLY A C 1
ATOM 859 O O . GLY A 1 107 ? -8.043 -1.668 20.119 1.00 93.44 107 GLY A O 1
ATOM 860 N N . TYR A 1 108 ? -7.540 0.396 19.382 1.00 90.94 108 TYR A N 1
ATOM 861 C CA . TYR A 1 108 ? -6.107 0.174 19.201 1.00 90.94 108 TYR A CA 1
ATOM 862 C C . TYR A 1 108 ? -5.421 -0.311 20.477 1.00 90.94 108 TYR A C 1
ATOM 864 O O . TYR A 1 108 ? -4.760 -1.347 20.452 1.00 90.94 108 TYR A O 1
ATOM 872 N N . ASP A 1 109 ? -5.605 0.387 21.598 1.00 90.44 109 ASP A N 1
ATOM 873 C CA . ASP A 1 109 ? -4.977 0.008 22.865 1.00 90.44 109 ASP A CA 1
ATOM 874 C C . ASP A 1 109 ? -5.466 -1.370 23.343 1.00 90.44 109 ASP A C 1
ATOM 876 O O . ASP A 1 109 ? -4.6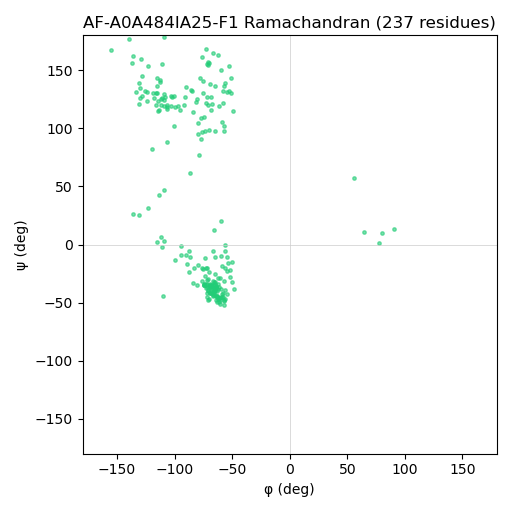70 -2.180 23.827 1.00 90.44 109 ASP A O 1
ATOM 880 N N . ASP A 1 110 ? -6.762 -1.660 23.192 1.00 93.44 110 ASP A N 1
ATOM 881 C CA . ASP A 1 110 ? -7.346 -2.958 23.543 1.00 93.44 110 ASP A CA 1
ATOM 882 C C . ASP A 1 110 ? -6.763 -4.079 22.665 1.00 93.44 110 ASP A C 1
ATOM 884 O O . ASP A 1 110 ? -6.292 -5.092 23.189 1.00 93.44 110 ASP A O 1
ATOM 888 N N . GLY A 1 111 ? -6.716 -3.876 21.345 1.00 90.94 111 GLY A N 1
ATOM 889 C CA . GLY A 1 111 ? -6.155 -4.825 20.383 1.00 90.94 111 GLY A CA 1
ATOM 890 C C . GLY A 1 111 ? -4.677 -5.100 20.639 1.00 90.94 111 GLY A C 1
ATOM 891 O O . GLY A 1 111 ? -4.274 -6.259 20.754 1.00 90.94 111 GLY A O 1
ATOM 892 N N . LEU A 1 112 ? -3.880 -4.046 20.835 1.00 86.94 112 LEU A N 1
ATOM 893 C CA . LEU A 1 112 ? -2.461 -4.161 21.163 1.00 86.94 112 LEU A CA 1
ATOM 894 C C . LEU A 1 112 ? -2.264 -4.988 22.436 1.00 86.94 112 LEU A C 1
ATOM 896 O O . LEU A 1 112 ? -1.481 -5.937 22.444 1.00 86.94 112 LEU A O 1
ATOM 900 N N . ASN A 1 113 ? -3.001 -4.683 23.506 1.00 87.12 113 ASN A N 1
ATOM 901 C CA . ASN A 1 113 ? -2.890 -5.396 24.777 1.00 87.12 113 ASN A CA 1
ATOM 902 C C . ASN A 1 113 ? -3.343 -6.859 24.691 1.00 87.12 113 ASN A C 1
ATOM 904 O O . ASN A 1 113 ? -2.716 -7.732 25.296 1.00 87.12 113 ASN A O 1
ATOM 908 N N . ASP A 1 114 ? -4.437 -7.138 23.989 1.00 90.69 114 ASP A N 1
ATOM 909 C CA . ASP A 1 114 ? -5.000 -8.482 23.874 1.00 90.69 114 ASP A CA 1
ATOM 910 C C . ASP A 1 114 ? -4.142 -9.385 22.993 1.00 90.69 114 ASP A C 1
ATOM 912 O O . ASP A 1 114 ? -3.859 -10.531 23.359 1.00 90.69 114 ASP A O 1
ATOM 916 N N . CYS A 1 115 ? -3.704 -8.871 21.845 1.00 85.56 115 CYS A N 1
ATOM 917 C CA . CYS A 1 115 ? -2.882 -9.615 20.903 1.00 85.56 115 CYS A CA 1
ATOM 918 C C . CYS A 1 115 ? -1.440 -9.766 21.407 1.00 85.56 115 CYS A C 1
ATOM 920 O O . CYS A 1 115 ? -0.887 -10.858 21.292 1.00 85.56 115 CYS A O 1
ATOM 922 N N . SER A 1 116 ? -0.875 -8.772 22.105 1.00 80.56 116 SER A N 1
ATOM 923 C CA . SER A 1 116 ? 0.467 -8.896 22.705 1.00 80.56 116 SER A CA 1
ATOM 924 C C . SER A 1 116 ? 0.530 -9.953 23.810 1.00 80.56 116 SER A C 1
ATOM 926 O O . SER A 1 116 ? 1.536 -10.639 23.952 1.00 80.56 116 SER A O 1
ATOM 928 N N . LYS A 1 117 ? -0.544 -10.137 24.593 1.00 70.81 117 LYS A N 1
ATOM 929 C CA . LYS A 1 117 ? -0.605 -11.175 25.646 1.00 70.81 117 LYS A CA 1
ATOM 930 C C . LYS A 1 117 ? -0.681 -12.595 25.091 1.00 70.81 117 LYS A C 1
ATOM 932 O O . LYS A 1 117 ? -0.350 -13.540 25.806 1.00 70.81 117 LYS A O 1
ATOM 937 N N . LYS A 1 118 ? -1.159 -12.752 23.853 1.00 61.25 118 LYS A N 1
ATOM 938 C CA . LYS A 1 118 ? -1.211 -14.049 23.166 1.00 61.25 118 LYS A CA 1
ATOM 939 C C . LYS A 1 118 ? 0.138 -14.448 22.582 1.00 61.25 118 LYS A C 1
ATOM 941 O O . LYS A 1 118 ? 0.329 -15.628 22.323 1.00 61.25 118 LYS A O 1
ATOM 946 N N . ILE A 1 119 ? 1.058 -13.499 22.424 1.00 59.84 119 ILE A N 1
ATOM 947 C CA . ILE A 1 119 ? 2.429 -13.773 22.012 1.00 59.84 119 ILE A CA 1
ATOM 948 C C . ILE A 1 119 ? 3.180 -14.265 23.249 1.00 59.84 119 ILE A C 1
ATOM 950 O O . ILE A 1 119 ? 3.647 -13.492 24.086 1.00 59.84 119 ILE A O 1
ATOM 954 N N . THR A 1 120 ? 3.253 -15.583 23.410 1.00 55.28 120 THR A N 1
ATOM 955 C CA . THR A 1 120 ? 4.096 -16.174 24.449 1.00 55.28 120 THR A CA 1
ATOM 956 C C . THR A 1 120 ? 5.566 -16.013 24.059 1.00 55.28 120 THR A C 1
ATOM 958 O O . THR A 1 120 ? 5.907 -15.917 22.885 1.00 55.28 120 THR A O 1
ATOM 961 N N . SER A 1 121 ? 6.490 -16.007 25.020 1.00 52.00 121 SER A N 1
ATOM 962 C CA . SER A 1 121 ? 7.935 -15.974 24.731 1.00 52.00 121 SER A CA 1
ATOM 963 C C . SER A 1 121 ? 8.434 -17.175 23.905 1.00 52.00 121 SER A C 1
ATOM 965 O O . SER A 1 121 ? 9.566 -17.154 23.434 1.00 52.00 121 SER A O 1
ATOM 967 N N . SER A 1 122 ? 7.601 -18.205 23.711 1.00 51.19 122 SER A N 1
ATOM 968 C CA . SER A 1 122 ? 7.800 -19.291 22.742 1.00 51.19 122 SER A CA 1
ATOM 969 C C . SER A 1 122 ? 7.340 -18.965 21.316 1.00 51.19 122 SER A C 1
ATOM 971 O O . SER A 1 122 ? 7.821 -19.605 20.385 1.00 51.19 122 SER A O 1
ATOM 973 N N . ASP A 1 123 ? 6.459 -17.978 21.138 1.00 51.75 123 ASP A N 1
ATOM 974 C CA . ASP A 1 123 ? 6.024 -17.466 19.833 1.00 51.75 123 ASP A CA 1
ATOM 975 C C . ASP A 1 123 ? 6.948 -16.357 19.328 1.00 51.75 123 ASP A C 1
ATOM 977 O O . ASP A 1 123 ? 7.066 -16.173 18.123 1.00 51.75 123 ASP A O 1
ATOM 981 N N . ILE A 1 124 ? 7.673 -15.668 20.221 1.00 48.47 124 ILE A N 1
ATOM 982 C CA . ILE A 1 124 ? 8.810 -14.813 19.850 1.00 48.47 124 ILE A CA 1
ATOM 983 C C . ILE A 1 124 ? 10.017 -15.713 19.597 1.00 48.47 124 ILE A C 1
ATOM 985 O O . ILE A 1 124 ? 10.923 -15.839 20.421 1.00 48.47 124 ILE A O 1
ATOM 989 N N . ASN A 1 125 ? 10.048 -16.364 18.438 1.00 43.59 125 ASN A N 1
ATOM 990 C CA . ASN A 1 125 ? 11.302 -16.913 17.956 1.00 43.59 125 ASN A CA 1
ATOM 991 C C . ASN A 1 125 ? 12.181 -15.722 17.525 1.00 43.59 125 ASN A C 1
ATOM 993 O O . ASN A 1 125 ? 11.787 -15.004 16.610 1.00 43.59 125 ASN A O 1
ATOM 997 N N . PRO A 1 126 ? 13.378 -15.486 18.093 1.00 46.06 126 PRO A N 1
ATOM 998 C CA . PRO A 1 126 ? 14.295 -14.450 17.593 1.00 46.06 126 PRO A CA 1
ATOM 999 C C . PRO A 1 126 ? 14.659 -14.617 16.100 1.00 46.06 126 PRO A C 1
ATOM 1001 O O . PRO A 1 126 ? 15.273 -13.736 15.508 1.00 46.06 126 PRO A O 1
ATOM 1004 N N . LYS A 1 127 ? 14.222 -15.714 15.470 1.00 41.81 127 LYS A N 1
ATOM 1005 C CA . LYS A 1 127 ? 14.175 -15.941 14.022 1.00 41.81 127 LYS A CA 1
ATOM 1006 C C . LYS A 1 127 ? 13.386 -14.890 13.218 1.00 41.81 127 LYS A C 1
ATOM 1008 O O . LYS A 1 127 ? 13.681 -14.716 12.042 1.00 41.81 127 LYS A O 1
ATOM 1013 N N . TYR A 1 128 ? 12.480 -14.119 13.832 1.00 46.34 128 TYR A N 1
ATOM 1014 C CA . TYR A 1 128 ? 11.848 -12.954 13.178 1.00 46.34 128 TYR A CA 1
ATOM 1015 C C . TYR A 1 128 ? 12.827 -11.798 12.885 1.00 46.34 128 TYR A C 1
ATOM 1017 O O . TYR A 1 128 ? 12.451 -10.833 12.226 1.00 46.34 128 TYR A O 1
ATOM 1025 N N . LEU A 1 129 ? 14.081 -11.898 13.344 1.00 47.78 129 LEU A N 1
ATOM 1026 C CA . LEU A 1 129 ? 15.149 -10.919 13.111 1.00 47.78 129 LEU A CA 1
ATOM 1027 C C . LEU A 1 129 ? 16.279 -11.447 12.209 1.00 47.78 129 LEU A C 1
ATOM 1029 O O . LEU A 1 129 ? 17.294 -10.771 12.056 1.00 47.78 129 LEU A O 1
ATOM 1033 N N . THR A 1 130 ? 16.146 -12.643 11.624 1.00 49.47 130 THR A N 1
ATOM 1034 C CA . THR A 1 130 ? 17.162 -13.202 10.715 1.00 49.47 130 THR A CA 1
ATOM 1035 C C . THR A 1 130 ? 16.656 -13.220 9.275 1.00 49.47 130 THR A C 1
ATOM 1037 O O . THR A 1 130 ? 15.582 -13.760 9.017 1.00 49.47 130 THR A O 1
ATOM 1040 N N . ASP A 1 131 ? 17.460 -12.693 8.342 1.00 54.94 131 ASP A N 1
ATOM 1041 C CA . ASP A 1 131 ? 17.202 -12.593 6.888 1.00 54.94 131 ASP A CA 1
ATOM 1042 C C . ASP A 1 131 ? 16.749 -13.899 6.202 1.00 54.94 131 ASP A C 1
ATOM 1044 O O . ASP A 1 131 ? 16.264 -13.870 5.069 1.00 54.94 131 ASP A O 1
ATOM 1048 N N . GLU A 1 132 ? 16.922 -15.049 6.860 1.00 59.56 132 GLU A N 1
ATOM 1049 C CA . GLU A 1 132 ? 16.562 -16.375 6.347 1.00 59.56 132 GLU A CA 1
ATOM 1050 C C . GLU A 1 132 ? 15.053 -16.668 6.372 1.00 59.56 132 GLU A C 1
ATOM 1052 O O . GLU A 1 132 ? 14.593 -17.520 5.612 1.00 59.56 132 GLU A O 1
ATOM 1057 N N . ASP A 1 133 ? 14.275 -15.953 7.193 1.00 68.69 133 ASP A N 1
ATOM 1058 C CA . ASP A 1 133 ? 12.837 -16.203 7.367 1.00 68.69 133 ASP A CA 1
ATOM 1059 C C . ASP A 1 133 ? 11.930 -15.110 6.795 1.00 68.69 133 ASP A C 1
ATOM 1061 O O . ASP A 1 133 ? 10.707 -15.260 6.813 1.00 68.69 133 ASP A O 1
ATOM 1065 N N . SER A 1 134 ? 12.500 -14.033 6.249 1.00 76.00 134 SER A N 1
ATOM 1066 C CA . SER A 1 134 ? 11.720 -12.950 5.653 1.00 76.00 134 SER A CA 1
ATOM 1067 C C . SER A 1 134 ? 10.785 -13.468 4.555 1.00 76.00 134 SER A C 1
ATOM 1069 O O . SER A 1 134 ? 11.152 -14.303 3.723 1.00 76.00 134 SER A O 1
ATOM 1071 N N . PHE A 1 135 ? 9.567 -12.936 4.525 1.00 84.44 135 PHE A N 1
ATOM 1072 C CA . PHE A 1 135 ? 8.716 -13.029 3.351 1.00 84.44 135 PHE A CA 1
ATOM 1073 C C . PHE A 1 135 ? 9.283 -12.085 2.284 1.00 84.44 135 PHE A C 1
ATOM 1075 O O . PHE A 1 135 ? 9.496 -10.901 2.541 1.00 84.44 135 PHE A O 1
ATOM 1082 N N . ILE A 1 136 ? 9.615 -12.628 1.112 1.00 88.38 136 ILE A N 1
ATOM 1083 C CA . ILE A 1 136 ? 10.294 -11.889 0.045 1.00 88.38 136 ILE A CA 1
ATOM 1084 C C . ILE A 1 136 ? 9.351 -11.781 -1.141 1.00 88.38 136 ILE A C 1
ATOM 1086 O O . ILE A 1 136 ? 8.940 -12.805 -1.695 1.00 88.38 136 ILE A O 1
ATOM 1090 N N . VAL A 1 137 ? 9.100 -10.546 -1.563 1.00 91.12 137 VAL A N 1
ATOM 1091 C CA . VAL A 1 137 ? 8.435 -10.231 -2.825 1.00 91.12 137 VAL A CA 1
ATOM 1092 C C . VAL A 1 137 ? 9.486 -9.696 -3.786 1.00 91.12 137 VAL A C 1
ATOM 1094 O O . VAL A 1 137 ? 10.125 -8.679 -3.529 1.00 91.12 137 VAL A O 1
ATOM 1097 N N . GLN A 1 138 ? 9.704 -10.412 -4.880 1.00 94.19 138 GLN A N 1
ATOM 1098 C CA . GLN A 1 138 ? 10.552 -9.993 -5.983 1.00 94.19 138 GLN A CA 1
ATOM 1099 C C . GLN A 1 138 ? 9.691 -9.266 -7.015 1.00 94.19 138 GLN A C 1
ATOM 1101 O O . GLN A 1 138 ? 8.751 -9.842 -7.566 1.00 94.19 138 GLN A O 1
ATOM 1106 N N . ILE A 1 139 ? 10.035 -8.010 -7.271 1.00 94.56 139 ILE A N 1
ATOM 1107 C CA . ILE A 1 139 ? 9.325 -7.133 -8.196 1.00 94.56 139 ILE A CA 1
ATOM 1108 C C . ILE A 1 139 ? 10.237 -6.901 -9.390 1.00 94.56 139 ILE A C 1
ATOM 1110 O O . ILE A 1 139 ? 11.383 -6.482 -9.221 1.00 94.56 139 ILE A O 1
ATOM 1114 N N . THR A 1 140 ? 9.722 -7.176 -10.580 1.00 94.81 140 THR A N 1
ATOM 1115 C CA . THR A 1 140 ? 10.390 -6.896 -11.848 1.00 94.81 140 THR A CA 1
ATOM 1116 C C . THR A 1 140 ? 9.580 -5.848 -12.596 1.00 94.81 140 THR A C 1
ATOM 1118 O O . THR A 1 140 ? 8.435 -6.100 -12.966 1.00 94.81 140 THR A O 1
ATOM 1121 N N . LEU A 1 141 ? 10.164 -4.672 -12.790 1.00 92.56 141 LEU A N 1
ATOM 1122 C CA . LEU A 1 141 ? 9.644 -3.619 -13.651 1.00 92.56 141 LEU A CA 1
ATOM 1123 C C . LEU A 1 141 ? 10.109 -3.889 -15.075 1.00 92.56 141 LEU A C 1
ATOM 1125 O O . LEU A 1 141 ? 11.290 -4.167 -15.276 1.00 92.56 141 LEU A O 1
ATOM 1129 N N . VAL A 1 142 ? 9.196 -3.816 -16.035 1.00 92.00 142 VAL A N 1
ATOM 1130 C CA . VAL A 1 142 ? 9.501 -3.967 -17.460 1.00 92.00 142 VAL A CA 1
ATOM 1131 C C . VAL A 1 142 ? 8.881 -2.798 -18.200 1.00 92.00 142 VAL A C 1
ATOM 1133 O O . VAL A 1 142 ? 7.676 -2.592 -18.071 1.00 92.00 142 VAL A O 1
ATOM 1136 N N . ASP A 1 143 ? 9.693 -2.091 -18.975 1.00 88.06 143 ASP A N 1
ATOM 1137 C CA . ASP A 1 143 ? 9.247 -1.065 -19.911 1.00 88.06 143 ASP A CA 1
ATOM 1138 C C . ASP A 1 143 ? 8.323 -1.684 -20.969 1.00 88.06 143 ASP A C 1
ATOM 1140 O O . ASP A 1 143 ? 8.705 -2.603 -21.706 1.00 88.06 143 ASP A O 1
ATOM 1144 N N . ASP A 1 144 ? 7.080 -1.213 -21.036 1.00 83.12 144 ASP A N 1
ATOM 1145 C CA . ASP A 1 144 ? 6.169 -1.550 -22.121 1.00 83.12 144 ASP A CA 1
ATOM 1146 C C . ASP A 1 144 ? 6.123 -0.404 -23.130 1.00 83.12 144 ASP A C 1
ATOM 1148 O O . ASP A 1 144 ? 5.396 0.564 -22.965 1.00 83.12 144 ASP A O 1
ATOM 1152 N N . LEU A 1 145 ? 6.821 -0.573 -24.256 1.00 74.62 145 LEU A N 1
ATOM 1153 C CA . LEU A 1 145 ? 6.852 0.382 -25.377 1.00 74.62 145 LEU A CA 1
ATOM 1154 C C . LEU A 1 145 ? 5.469 0.770 -25.948 1.00 74.62 145 LEU A C 1
ATOM 1156 O O . LEU A 1 145 ? 5.383 1.651 -26.807 1.00 74.62 145 LEU A O 1
ATOM 1160 N N . ASN A 1 146 ? 4.390 0.082 -25.554 1.00 77.94 146 ASN A N 1
ATOM 1161 C CA . ASN A 1 146 ? 3.020 0.426 -25.941 1.00 77.94 146 ASN A CA 1
ATOM 1162 C C . ASN A 1 146 ? 2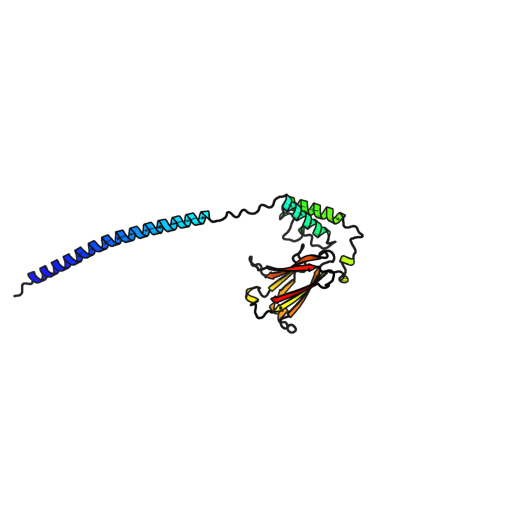.297 1.314 -24.916 1.00 77.94 146 ASN A C 1
ATOM 1164 O O . ASN A 1 146 ? 1.185 1.769 -25.200 1.00 77.94 146 ASN A O 1
ATOM 1168 N N . ILE A 1 147 ? 2.888 1.526 -23.742 1.00 70.44 147 ILE A N 1
ATOM 1169 C CA . ILE A 1 147 ? 2.384 2.358 -22.659 1.00 70.44 147 ILE A CA 1
ATOM 1170 C C . ILE A 1 147 ? 3.315 3.568 -22.557 1.00 70.44 147 ILE A C 1
ATOM 1172 O O . ILE A 1 147 ? 4.517 3.441 -22.372 1.00 70.44 147 ILE A O 1
ATOM 1176 N N . ASP A 1 148 ? 2.764 4.766 -22.736 1.00 67.62 148 ASP A N 1
ATOM 1177 C CA . ASP A 1 148 ? 3.523 6.002 -22.536 1.00 67.62 148 ASP A CA 1
ATOM 1178 C C . ASP A 1 148 ? 3.635 6.253 -21.025 1.00 67.62 148 ASP A C 1
ATOM 1180 O O . ASP A 1 148 ? 2.717 6.820 -20.427 1.00 67.62 148 ASP A O 1
ATOM 1184 N N . ILE A 1 149 ? 4.700 5.741 -20.397 1.00 63.62 149 ILE A N 1
ATOM 1185 C CA . ILE A 1 149 ? 4.919 5.792 -18.939 1.00 63.62 149 ILE A CA 1
ATOM 1186 C C . ILE A 1 149 ? 4.847 7.225 -18.434 1.00 63.62 149 ILE A C 1
ATOM 1188 O O . ILE A 1 149 ? 4.144 7.469 -17.458 1.00 63.62 149 ILE A O 1
ATOM 1192 N N . ASP A 1 150 ? 5.455 8.167 -19.160 1.00 64.88 150 ASP A N 1
ATOM 1193 C CA . ASP A 1 150 ? 5.474 9.602 -18.849 1.00 64.88 150 ASP A CA 1
ATOM 1194 C C . ASP A 1 150 ? 4.058 10.210 -18.770 1.00 64.88 150 ASP A C 1
ATOM 1196 O O . ASP A 1 150 ? 3.854 11.294 -18.217 1.00 64.88 150 ASP A O 1
ATOM 1200 N N . SER A 1 151 ? 3.054 9.528 -19.336 1.00 65.88 151 SER A N 1
ATOM 1201 C CA . SER A 1 151 ? 1.644 9.922 -19.259 1.00 65.88 151 SER A CA 1
ATOM 1202 C C . SER A 1 151 ? 0.896 9.353 -18.044 1.00 65.88 151 SER A C 1
ATOM 1204 O O . SER A 1 151 ? -0.182 9.854 -17.709 1.00 65.88 151 SER A O 1
ATOM 1206 N N . ILE A 1 152 ? 1.439 8.320 -17.388 1.00 67.38 152 ILE A N 1
ATOM 1207 C CA . ILE A 1 152 ? 0.813 7.600 -16.266 1.00 67.38 152 ILE A CA 1
ATOM 1208 C C . ILE A 1 152 ? 1.540 7.882 -14.949 1.00 67.38 152 ILE A C 1
ATOM 1210 O O . ILE A 1 152 ? 0.883 8.148 -13.939 1.00 67.38 152 ILE A O 1
ATOM 1214 N N . PHE A 1 153 ? 2.869 7.856 -14.971 1.00 67.75 153 PHE A N 1
ATOM 1215 C CA . PHE A 1 153 ? 3.745 8.120 -13.840 1.00 67.75 153 PHE A CA 1
ATOM 1216 C C . PHE A 1 153 ? 4.779 9.172 -14.234 1.00 67.75 153 PHE A C 1
ATOM 1218 O O . PHE A 1 153 ? 5.258 9.193 -15.363 1.00 67.75 153 PHE A O 1
ATOM 1225 N N . TYR A 1 154 ? 5.151 10.035 -13.295 1.00 72.06 154 TYR A N 1
ATOM 1226 C CA . TYR A 1 154 ? 6.385 10.797 -13.449 1.00 72.06 154 TYR A CA 1
ATOM 1227 C C . TYR A 1 154 ? 7.593 9.880 -13.233 1.00 72.06 154 TYR A C 1
ATOM 1229 O O . TYR A 1 154 ? 7.459 8.772 -12.709 1.00 72.06 154 TYR A O 1
ATOM 1237 N N . ASP A 1 155 ? 8.782 10.378 -13.580 1.00 77.81 155 ASP A N 1
ATOM 1238 C CA . ASP A 1 155 ? 10.045 9.655 -13.406 1.00 77.81 155 ASP A CA 1
ATOM 1239 C C . ASP A 1 155 ? 10.210 9.092 -11.987 1.00 77.81 155 ASP A C 1
ATOM 1241 O O . ASP A 1 155 ? 10.786 8.026 -11.816 1.00 77.81 155 ASP A O 1
ATOM 1245 N N . LEU A 1 156 ? 9.682 9.765 -10.958 1.00 86.31 156 LEU A N 1
ATOM 1246 C CA . LEU A 1 156 ? 9.795 9.336 -9.567 1.00 86.31 156 LEU A CA 1
ATOM 1247 C C . LEU A 1 156 ? 8.526 8.627 -9.085 1.00 86.31 156 LEU A C 1
ATOM 1249 O O . LEU A 1 156 ? 7.466 9.239 -8.957 1.00 86.31 156 LEU A O 1
ATOM 1253 N N . VAL A 1 157 ? 8.662 7.360 -8.703 1.00 89.56 157 VAL A N 1
ATOM 1254 C CA . VAL A 1 157 ? 7.578 6.546 -8.139 1.00 89.56 157 VAL A CA 1
ATOM 1255 C C . VAL A 1 157 ? 7.938 5.986 -6.771 1.00 89.56 157 VAL A C 1
ATOM 1257 O O . VAL A 1 157 ? 9.104 5.753 -6.452 1.00 89.56 157 VAL A O 1
ATOM 1260 N N . ASN A 1 158 ? 6.920 5.720 -5.961 1.00 90.88 158 ASN A N 1
ATOM 1261 C CA . ASN A 1 158 ? 7.032 4.903 -4.766 1.00 90.88 158 ASN A CA 1
ATOM 1262 C C . ASN A 1 158 ? 6.476 3.510 -5.048 1.00 90.88 158 ASN A C 1
ATOM 1264 O O . ASN A 1 158 ? 5.326 3.376 -5.460 1.00 90.88 158 ASN A O 1
ATOM 1268 N N . ILE A 1 159 ? 7.260 2.473 -4.762 1.00 92.12 159 ILE A N 1
ATOM 1269 C CA . ILE A 1 159 ? 6.791 1.083 -4.795 1.00 92.12 159 ILE A CA 1
ATOM 1270 C C . ILE A 1 159 ? 6.851 0.515 -3.384 1.00 92.12 159 ILE A C 1
ATOM 1272 O O . ILE A 1 159 ? 7.863 0.665 -2.698 1.00 92.12 159 ILE A O 1
ATOM 1276 N N . TYR A 1 160 ? 5.761 -0.102 -2.940 1.00 93.00 160 TYR A N 1
ATOM 1277 C CA . TYR A 1 160 ? 5.611 -0.618 -1.583 1.00 93.00 160 TYR A CA 1
ATOM 1278 C C . TYR A 1 160 ? 4.587 -1.749 -1.525 1.00 93.00 160 TYR A C 1
ATOM 1280 O O . TYR A 1 160 ? 3.825 -1.980 -2.464 1.00 93.00 160 TYR A O 1
ATOM 1288 N N . ILE A 1 161 ? 4.563 -2.461 -0.403 1.00 92.69 161 ILE A N 1
ATOM 1289 C CA . ILE A 1 161 ? 3.497 -3.407 -0.084 1.00 92.69 161 ILE A CA 1
ATOM 1290 C C . ILE A 1 161 ? 2.485 -2.678 0.794 1.00 92.69 161 ILE A C 1
ATOM 1292 O O . ILE A 1 161 ? 2.831 -2.252 1.898 1.00 92.69 161 ILE A O 1
ATOM 1296 N N . HIS A 1 162 ? 1.266 -2.507 0.285 1.00 91.62 162 HIS A N 1
ATOM 1297 C CA . HIS A 1 162 ? 0.180 -1.789 0.951 1.00 91.62 162 HIS A CA 1
ATOM 1298 C C . HIS A 1 162 ? -0.598 -2.715 1.881 1.00 91.62 162 HIS A C 1
ATOM 1300 O O . HIS A 1 162 ? -1.789 -2.960 1.713 1.00 91.62 162 HIS A O 1
ATOM 1306 N N . GLU A 1 163 ? 0.124 -3.238 2.861 1.00 86.75 163 GLU A N 1
ATOM 1307 C CA . GLU A 1 163 ? -0.462 -3.884 4.026 1.00 86.75 163 GLU A CA 1
ATOM 1308 C C . GLU A 1 163 ? -0.240 -2.998 5.242 1.00 86.75 163 GLU A C 1
ATOM 1310 O O . GLU A 1 163 ? 0.319 -1.913 5.120 1.00 86.75 163 GLU A O 1
ATOM 1315 N N . TYR A 1 164 ? -0.731 -3.394 6.411 1.00 69.75 164 TYR A N 1
ATOM 1316 C CA . TYR A 1 164 ? -0.566 -2.570 7.596 1.00 69.75 164 TYR A CA 1
ATOM 1317 C C . TYR A 1 164 ? 0.521 -3.072 8.555 1.00 69.75 164 TYR A C 1
ATOM 1319 O O . TYR A 1 164 ? 0.375 -4.184 9.072 1.00 69.75 164 TYR A O 1
ATOM 1327 N N . PRO A 1 165 ? 1.474 -2.199 8.945 1.00 74.69 165 PRO A N 1
ATOM 1328 C CA . PRO A 1 165 ? 1.854 -0.943 8.276 1.00 74.69 165 PRO A CA 1
ATOM 1329 C C . PRO A 1 165 ? 2.401 -1.181 6.860 1.00 74.69 165 PRO A C 1
ATOM 1331 O O . PRO A 1 165 ? 2.798 -2.297 6.546 1.00 74.69 165 PRO A O 1
ATOM 1334 N N . ASP A 1 166 ? 2.456 -0.136 6.020 1.00 82.12 166 ASP A N 1
ATOM 1335 C CA . ASP A 1 166 ? 3.046 -0.267 4.678 1.00 82.12 166 ASP A CA 1
ATOM 1336 C C . ASP A 1 166 ? 4.494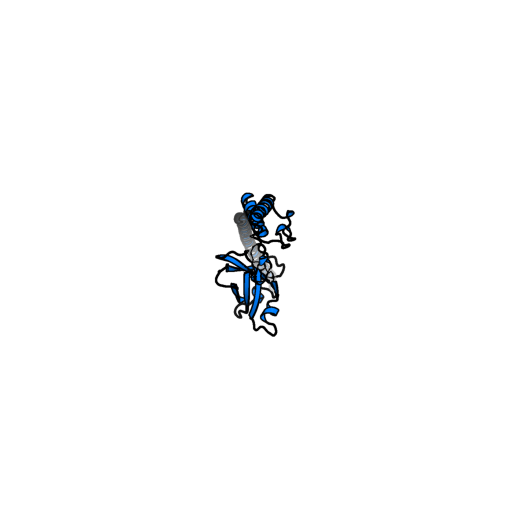 -0.765 4.799 1.00 82.12 166 ASP A C 1
ATOM 1338 O O . ASP A 1 166 ? 5.271 -0.241 5.606 1.00 82.12 166 ASP A O 1
ATOM 1342 N N . TYR A 1 167 ? 4.889 -1.722 3.959 1.00 83.19 167 TYR A N 1
ATOM 1343 C CA . TYR A 1 167 ? 6.233 -2.300 4.004 1.00 83.19 167 TYR A CA 1
ATOM 1344 C C . TYR A 1 167 ? 7.061 -1.953 2.775 1.00 83.19 167 TYR A C 1
ATOM 1346 O O . TYR A 1 167 ? 6.579 -1.975 1.643 1.00 83.19 167 TYR A O 1
ATOM 1354 N N . GLY A 1 168 ? 8.353 -1.704 3.016 1.00 80.12 168 GLY A N 1
ATOM 1355 C CA . GLY A 1 168 ? 9.364 -1.566 1.972 1.00 80.12 168 GLY A CA 1
ATOM 1356 C C . GLY A 1 168 ? 9.023 -0.501 0.944 1.00 80.12 168 GLY A C 1
ATOM 1357 O O . GLY A 1 168 ? 8.930 -0.804 -0.236 1.00 80.12 168 GLY A O 1
ATOM 1358 N N . ARG A 1 169 ? 8.819 0.736 1.399 1.00 85.31 169 ARG A N 1
ATOM 1359 C CA . ARG A 1 169 ? 8.570 1.877 0.522 1.00 85.31 169 ARG A CA 1
ATOM 1360 C C . ARG A 1 169 ? 9.871 2.350 -0.120 1.00 85.31 169 ARG A C 1
ATOM 1362 O O . ARG A 1 169 ? 10.725 2.921 0.555 1.00 85.31 169 ARG A O 1
ATOM 1369 N N . PHE A 1 170 ? 10.007 2.103 -1.418 1.00 84.62 170 PHE A N 1
ATOM 1370 C CA . PHE A 1 170 ? 11.157 2.503 -2.223 1.00 84.62 170 PHE A CA 1
ATOM 1371 C C . PHE A 1 170 ? 10.782 3.666 -3.124 1.00 84.62 170 PHE A C 1
ATOM 1373 O O . PHE A 1 170 ? 9.903 3.525 -3.967 1.00 84.62 170 PHE A O 1
ATOM 1380 N N . ASN A 1 171 ? 11.482 4.785 -2.957 1.00 88.06 171 ASN A N 1
ATOM 1381 C CA . ASN A 1 171 ? 11.454 5.880 -3.911 1.00 88.06 171 ASN A CA 1
ATOM 1382 C C . ASN A 1 171 ? 12.413 5.557 -5.058 1.00 88.06 171 ASN A C 1
ATOM 1384 O O . ASN A 1 171 ? 13.592 5.284 -4.812 1.00 88.06 171 ASN A O 1
ATOM 1388 N N . MET A 1 172 ? 11.906 5.534 -6.282 1.00 86.75 172 MET A N 1
ATOM 1389 C CA . MET A 1 172 ? 12.644 5.084 -7.452 1.00 86.75 172 MET A CA 1
ATOM 1390 C C . MET A 1 172 ? 12.466 6.058 -8.605 1.00 86.75 172 MET A C 1
ATOM 1392 O O . MET A 1 172 ? 11.345 6.408 -8.949 1.00 86.75 172 MET A O 1
ATOM 1396 N N . ASP A 1 173 ? 13.584 6.435 -9.216 1.00 88.62 173 ASP A N 1
ATOM 1397 C CA . ASP A 1 173 ? 13.623 7.049 -10.540 1.00 88.62 173 ASP A CA 1
ATOM 1398 C C . ASP A 1 173 ? 13.490 5.931 -11.588 1.00 88.62 173 ASP A C 1
ATOM 1400 O O . ASP A 1 173 ? 14.425 5.147 -11.771 1.00 88.62 173 ASP A O 1
ATOM 1404 N N . LEU A 1 174 ? 12.313 5.801 -12.209 1.00 87.56 174 LEU A N 1
ATOM 1405 C CA . LEU A 1 174 ? 11.991 4.790 -13.217 1.00 87.56 174 LEU A CA 1
ATOM 1406 C C . LEU A 1 174 ? 12.933 4.875 -14.413 1.00 87.56 174 LEU A C 1
ATOM 1408 O O . LEU A 1 174 ? 13.451 3.842 -14.839 1.00 87.56 174 LEU A O 1
ATOM 1412 N N . GLY A 1 175 ? 13.203 6.081 -14.919 1.00 83.94 175 GLY A N 1
ATOM 1413 C CA . GLY A 1 175 ? 14.119 6.283 -16.039 1.00 83.94 175 GLY A CA 1
ATOM 1414 C C . GLY A 1 175 ? 15.523 5.791 -15.692 1.00 83.94 175 GLY A C 1
ATOM 1415 O O . GLY A 1 175 ? 16.130 5.025 -16.443 1.00 83.94 175 GLY A O 1
ATOM 1416 N N . GLY A 1 176 ? 16.011 6.151 -14.503 1.00 85.00 176 GLY A N 1
ATOM 1417 C CA . GLY A 1 176 ? 17.298 5.678 -13.994 1.00 85.00 176 GLY A CA 1
ATOM 1418 C C . GLY A 1 176 ? 17.349 4.167 -13.736 1.00 85.00 176 GLY A C 1
ATOM 1419 O O . GLY A 1 176 ? 18.366 3.526 -14.007 1.00 85.00 176 GLY A O 1
ATOM 1420 N N . ALA A 1 177 ? 16.268 3.582 -13.222 1.00 86.62 177 ALA A N 1
ATOM 1421 C CA . ALA A 1 177 ? 16.189 2.158 -12.912 1.00 86.62 177 ALA A CA 1
ATOM 1422 C C . ALA A 1 177 ? 16.128 1.294 -14.183 1.00 86.62 177 ALA A C 1
ATOM 1424 O O . ALA A 1 177 ? 16.888 0.330 -14.318 1.00 86.62 177 ALA A O 1
ATOM 1425 N N . LEU A 1 178 ? 15.261 1.657 -15.129 1.00 88.50 178 LEU A N 1
ATOM 1426 C CA . LEU A 1 178 ? 15.016 0.903 -16.359 1.00 88.50 178 LEU A CA 1
ATOM 1427 C C . LEU A 1 178 ? 16.128 1.076 -17.395 1.00 88.50 178 LEU A C 1
ATOM 1429 O O . LEU A 1 178 ? 16.412 0.124 -18.113 1.00 88.50 178 LEU A O 1
ATOM 1433 N N . TYR A 1 179 ? 16.789 2.236 -17.445 1.00 86.25 179 TYR A N 1
ATOM 1434 C CA . TYR A 1 179 ? 17.727 2.580 -18.523 1.00 86.25 179 TYR A CA 1
ATOM 1435 C C . TYR A 1 179 ? 19.143 2.930 -18.041 1.00 86.25 179 TYR A C 1
ATOM 1437 O O . TYR A 1 179 ? 19.851 3.728 -18.659 1.00 86.25 179 TYR A O 1
ATOM 1445 N N . SER A 1 180 ? 19.588 2.324 -16.938 1.00 80.56 180 SER A N 1
ATOM 1446 C CA . SER A 1 180 ? 20.999 2.382 -16.528 1.00 80.56 180 SER A CA 1
ATOM 1447 C C . SER A 1 180 ? 21.919 1.635 -17.509 1.00 80.56 180 SER A C 1
ATOM 1449 O O . SER A 1 180 ? 21.467 0.796 -18.282 1.00 80.56 180 SER A O 1
ATOM 1451 N N . ASP A 1 181 ? 23.238 1.858 -17.430 1.00 65.44 181 ASP A N 1
ATOM 1452 C CA . ASP A 1 181 ? 24.249 1.205 -18.292 1.00 65.44 181 ASP A CA 1
ATOM 1453 C C . ASP A 1 181 ? 24.181 -0.342 -18.313 1.00 65.44 181 ASP A C 1
ATOM 1455 O O . ASP A 1 181 ? 24.790 -0.990 -19.167 1.00 65.44 181 ASP A O 1
ATOM 1459 N N . SER A 1 182 ? 23.477 -0.946 -17.352 1.00 71.50 182 SER A N 1
ATOM 1460 C CA . SER A 1 182 ? 23.324 -2.390 -17.172 1.00 71.50 182 SER A CA 1
ATOM 1461 C C . SER A 1 182 ? 21.893 -2.910 -17.347 1.00 71.50 182 SER A C 1
ATOM 1463 O O . SER A 1 182 ? 21.675 -4.098 -17.120 1.00 71.50 182 SER A O 1
ATOM 1465 N N . SER A 1 183 ? 20.935 -2.046 -17.685 1.00 76.12 183 SER A N 1
ATOM 1466 C CA . SER A 1 183 ? 19.507 -2.366 -17.757 1.00 76.12 183 SER A CA 1
ATOM 1467 C C . SER A 1 183 ? 18.946 -1.939 -19.111 1.00 76.12 183 SER A C 1
ATOM 1469 O O . SER A 1 183 ? 19.146 -0.805 -19.538 1.00 76.12 183 SER A O 1
ATOM 1471 N N . ASP A 1 184 ? 18.279 -2.853 -19.809 1.00 82.69 184 ASP A N 1
ATOM 1472 C CA . ASP A 1 184 ? 17.687 -2.636 -21.130 1.00 82.69 184 ASP A CA 1
ATOM 1473 C C . ASP A 1 184 ? 16.155 -2.593 -21.069 1.00 82.69 184 ASP A C 1
ATOM 1475 O O . ASP A 1 184 ? 1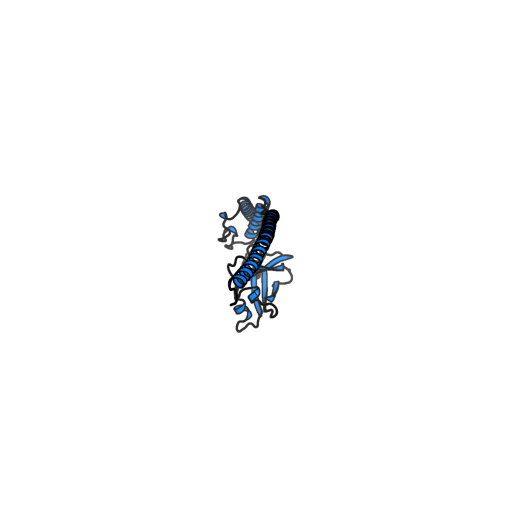5.467 -3.214 -21.877 1.00 82.69 184 ASP A O 1
ATOM 1479 N N . GLY A 1 185 ? 15.622 -1.833 -20.108 1.00 85.81 185 GLY A N 1
ATOM 1480 C CA . GLY A 1 185 ? 14.183 -1.709 -19.880 1.00 85.81 185 GLY A CA 1
ATOM 1481 C C . GLY A 1 185 ? 13.624 -2.729 -18.887 1.00 85.81 185 GLY A C 1
ATOM 1482 O O . GLY A 1 185 ? 12.409 -2.868 -18.790 1.00 85.81 185 GLY A O 1
ATOM 1483 N N . GLU A 1 186 ? 14.470 -3.440 -18.133 1.00 91.94 186 GLU A N 1
ATOM 1484 C CA . GLU A 1 186 ? 14.034 -4.360 -17.077 1.00 91.94 186 GLU A CA 1
ATOM 1485 C C . GLU A 1 186 ? 14.798 -4.126 -15.769 1.00 91.94 186 GLU A C 1
ATOM 1487 O O . GLU A 1 186 ? 16.008 -4.319 -15.689 1.00 91.94 186 GLU A O 1
ATOM 1492 N N . TYR A 1 187 ? 14.080 -3.805 -14.694 1.00 91.62 187 TYR A N 1
ATOM 1493 C CA . TYR A 1 187 ? 14.673 -3.594 -13.377 1.00 91.62 187 TYR A CA 1
ATOM 1494 C C . TYR A 1 187 ? 14.044 -4.502 -12.324 1.00 91.62 187 TYR A C 1
ATOM 1496 O O . TYR A 1 187 ? 12.840 -4.466 -12.091 1.00 91.62 187 TYR A O 1
ATOM 1504 N N . THR A 1 188 ? 14.861 -5.307 -11.641 1.00 92.56 188 THR A N 1
ATOM 1505 C CA . THR A 1 188 ? 14.386 -6.240 -10.609 1.00 92.56 188 THR A CA 1
ATOM 1506 C C . THR A 1 188 ? 14.931 -5.887 -9.232 1.00 92.56 188 THR A C 1
ATOM 1508 O O . THR A 1 188 ? 16.141 -5.776 -9.042 1.00 92.56 188 THR A O 1
ATOM 1511 N N . PHE A 1 189 ? 14.046 -5.820 -8.239 1.00 91.25 189 PHE A N 1
ATOM 1512 C CA . PHE A 1 189 ? 14.396 -5.606 -6.836 1.00 91.25 189 PHE A CA 1
ATOM 1513 C C . PHE A 1 189 ? 13.542 -6.478 -5.906 1.00 91.25 189 PHE A C 1
ATOM 1515 O O . PHE A 1 189 ? 12.700 -7.264 -6.346 1.00 91.25 189 PHE A O 1
ATOM 1522 N N . GLN A 1 190 ? 13.819 -6.412 -4.603 1.00 92.00 190 GLN A N 1
ATOM 1523 C CA . GLN A 1 190 ? 13.139 -7.222 -3.595 1.00 92.00 190 GLN A CA 1
ATOM 1524 C C . GLN A 1 190 ? 12.638 -6.356 -2.448 1.00 92.00 190 GLN A C 1
ATOM 1526 O O . GLN A 1 190 ? 13.395 -5.564 -1.890 1.00 92.00 190 GLN A O 1
ATOM 1531 N N . ILE A 1 191 ? 11.395 -6.598 -2.045 1.00 88.81 191 ILE A N 1
ATOM 1532 C CA . ILE A 1 191 ? 10.835 -6.121 -0.787 1.00 88.81 191 ILE A CA 1
ATOM 1533 C C . ILE A 1 191 ? 10.874 -7.275 0.213 1.00 88.81 191 ILE A C 1
ATOM 1535 O O . ILE A 1 191 ? 10.425 -8.384 -0.083 1.00 88.81 191 ILE A O 1
ATOM 1539 N N . ARG A 1 192 ? 11.443 -7.021 1.393 1.00 85.44 192 ARG A N 1
ATOM 1540 C CA . ARG A 1 192 ? 11.541 -7.994 2.485 1.00 85.44 192 ARG A CA 1
ATOM 1541 C C . ARG A 1 192 ? 10.607 -7.579 3.608 1.00 85.44 192 ARG A C 1
ATOM 1543 O O . ARG A 1 192 ? 10.726 -6.471 4.123 1.00 85.44 192 ARG A O 1
ATOM 1550 N N . ILE A 1 193 ? 9.718 -8.484 3.991 1.00 81.25 193 ILE A N 1
ATOM 1551 C CA . ILE A 1 193 ? 8.789 -8.321 5.105 1.00 81.25 193 ILE A CA 1
ATOM 1552 C C . ILE A 1 193 ? 9.181 -9.322 6.199 1.00 81.25 193 ILE A C 1
ATOM 1554 O O . ILE A 1 193 ? 9.542 -10.462 5.877 1.00 81.25 193 ILE A O 1
ATOM 1558 N N . PRO A 1 194 ? 9.136 -8.943 7.487 1.00 74.88 194 PRO A N 1
ATOM 1559 C CA . PRO A 1 194 ? 9.280 -9.903 8.573 1.00 74.88 194 PRO A CA 1
ATOM 1560 C C . PRO A 1 194 ? 8.327 -11.098 8.426 1.00 74.88 194 PRO A C 1
ATOM 1562 O O . PRO A 1 194 ? 7.192 -10.973 7.961 1.00 74.88 194 PRO A O 1
ATOM 1565 N N . ALA A 1 195 ? 8.804 -12.281 8.810 1.00 74.31 195 ALA A N 1
ATOM 1566 C CA . ALA A 1 195 ? 7.999 -13.496 8.762 1.00 74.31 195 ALA A CA 1
ATOM 1567 C C . ALA A 1 195 ? 6.737 -13.358 9.629 1.00 74.31 195 ALA A C 1
ATOM 1569 O O . ALA A 1 195 ? 6.758 -12.684 10.655 1.00 74.31 195 ALA A O 1
ATOM 1570 N N . GLY A 1 196 ? 5.652 -14.036 9.251 1.00 73.94 196 GLY A N 1
ATOM 1571 C CA . GLY A 1 196 ? 4.428 -14.091 10.060 1.00 73.94 196 GLY A CA 1
ATOM 1572 C C . GLY A 1 196 ? 3.541 -12.843 10.005 1.00 73.94 196 GLY A C 1
ATOM 1573 O O . GLY A 1 196 ? 2.500 -12.834 10.658 1.00 73.94 196 GLY A O 1
ATOM 1574 N N . LEU A 1 197 ? 3.920 -11.822 9.229 1.00 76.31 197 LEU A N 1
ATOM 1575 C CA . LEU A 1 197 ? 3.071 -10.650 8.983 1.00 76.31 197 LEU A CA 1
ATOM 1576 C C . LEU A 1 197 ? 2.061 -10.876 7.862 1.00 76.31 197 LEU A C 1
ATOM 1578 O O . LEU A 1 197 ? 0.953 -10.371 7.959 1.00 76.31 197 LEU A O 1
ATOM 1582 N N . ILE A 1 198 ? 2.434 -11.672 6.857 1.00 82.50 198 ILE A N 1
ATOM 1583 C CA . ILE A 1 198 ? 1.518 -12.176 5.834 1.00 82.50 198 ILE A CA 1
ATOM 1584 C C . ILE A 1 198 ? 1.414 -13.690 6.018 1.00 82.50 198 ILE A C 1
ATOM 1586 O O . ILE A 1 198 ? 2.404 -14.424 5.905 1.00 82.50 198 ILE A O 1
ATOM 1590 N N . GLU A 1 199 ? 0.220 -14.155 6.353 1.00 82.50 199 GLU A N 1
ATOM 1591 C CA . GLU A 1 199 ? -0.119 -15.549 6.595 1.00 82.50 199 GLU A CA 1
ATOM 1592 C C . GLU A 1 199 ? -0.234 -16.323 5.274 1.00 82.50 199 GLU A C 1
ATOM 1594 O O . GLU A 1 199 ? -0.306 -15.765 4.180 1.00 82.50 199 GLU A O 1
ATOM 1599 N N . THR A 1 200 ? -0.166 -17.651 5.354 1.00 83.50 200 THR A N 1
ATOM 1600 C CA . THR A 1 200 ? -0.340 -18.504 4.170 1.00 83.50 200 THR A CA 1
ATOM 1601 C C . THR A 1 200 ? -1.759 -18.356 3.629 1.00 83.50 200 THR A C 1
ATOM 1603 O O . THR A 1 200 ? -2.706 -18.363 4.409 1.00 83.50 200 THR A O 1
ATOM 1606 N N . ASP A 1 201 ? -1.888 -18.251 2.307 1.00 86.00 201 ASP A N 1
ATOM 1607 C CA . ASP A 1 201 ? -3.144 -17.996 1.592 1.00 86.00 201 ASP A CA 1
ATOM 1608 C C . ASP A 1 201 ? -3.780 -16.619 1.887 1.00 86.00 201 ASP A C 1
ATOM 1610 O O . ASP A 1 201 ? -4.909 -16.357 1.469 1.00 86.00 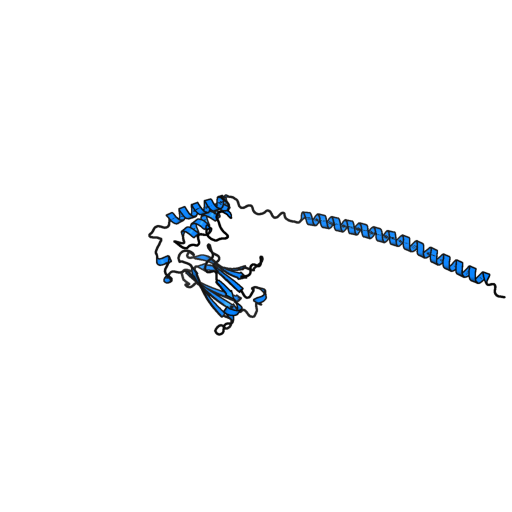201 ASP A O 1
ATOM 1614 N N . GLU A 1 202 ? -3.055 -15.715 2.555 1.00 87.75 202 GLU A N 1
ATOM 1615 C CA . GLU A 1 202 ? -3.464 -14.320 2.721 1.00 87.75 202 GLU A CA 1
ATOM 1616 C C . GLU A 1 202 ? -3.246 -13.530 1.424 1.00 87.75 202 GLU A C 1
ATOM 1618 O O . GLU A 1 202 ? -2.259 -13.726 0.702 1.00 87.75 202 GLU A O 1
ATOM 1623 N N . ILE A 1 203 ? -4.197 -12.643 1.128 1.00 91.38 203 ILE A N 1
ATOM 1624 C CA . ILE A 1 203 ? -4.126 -11.706 0.010 1.00 91.38 203 ILE A CA 1
ATOM 1625 C C . ILE A 1 203 ? -3.362 -10.465 0.464 1.00 91.38 203 ILE A C 1
ATOM 1627 O O . ILE A 1 203 ? -3.669 -9.924 1.520 1.00 91.38 203 ILE A O 1
ATOM 1631 N N . PHE A 1 204 ? -2.412 -10.007 -0.348 1.00 92.88 204 PHE A N 1
ATOM 1632 C CA . PHE A 1 204 ? -1.666 -8.778 -0.107 1.00 92.88 204 PHE A CA 1
ATOM 1633 C C . PHE A 1 204 ? -1.520 -7.935 -1.376 1.00 92.88 204 PHE A C 1
ATOM 1635 O O . PHE A 1 204 ? -1.664 -8.446 -2.489 1.00 92.88 204 PHE A O 1
ATOM 1642 N N . HIS A 1 205 ? -1.199 -6.653 -1.219 1.00 95.69 205 HIS A N 1
ATOM 1643 C CA . HIS A 1 205 ? -1.162 -5.697 -2.323 1.00 95.69 205 HIS A CA 1
ATOM 1644 C C . HIS A 1 205 ? 0.235 -5.126 -2.540 1.00 95.69 205 HIS A C 1
ATOM 1646 O O . HIS A 1 205 ? 0.835 -4.551 -1.634 1.00 95.69 205 HIS A O 1
ATOM 1652 N N . VAL A 1 206 ? 0.741 -5.225 -3.767 1.00 95.12 206 VAL A N 1
ATOM 1653 C CA . VAL A 1 206 ? 1.933 -4.482 -4.204 1.00 95.12 206 VAL A CA 1
ATOM 1654 C C . VAL A 1 206 ? 1.457 -3.241 -4.939 1.00 95.12 206 VAL A C 1
ATOM 1656 O O . VAL A 1 206 ? 0.771 -3.370 -5.949 1.00 95.12 206 VAL A O 1
ATOM 1659 N N . CYS A 1 207 ? 1.802 -2.055 -4.451 1.00 94.31 207 CYS A N 1
ATOM 1660 C CA . CYS A 1 207 ? 1.355 -0.796 -5.031 1.00 94.31 207 CYS A CA 1
ATOM 1661 C C . CYS A 1 207 ? 2.521 0.007 -5.604 1.00 94.31 207 CYS A C 1
ATOM 1663 O O . CYS A 1 207 ? 3.619 0.021 -5.044 1.00 94.31 207 CYS A O 1
ATOM 1665 N N . ILE A 1 208 ? 2.252 0.681 -6.717 1.00 92.25 208 ILE A N 1
ATOM 1666 C CA . ILE A 1 208 ? 3.089 1.717 -7.314 1.00 92.25 208 ILE A CA 1
ATOM 1667 C C . ILE A 1 208 ? 2.283 3.013 -7.347 1.00 92.25 208 ILE A C 1
ATOM 1669 O O . ILE A 1 208 ? 1.125 3.025 -7.772 1.00 92.25 208 ILE A O 1
ATOM 1673 N N . GLU A 1 209 ? 2.878 4.095 -6.873 1.00 90.38 209 GLU A N 1
ATOM 1674 C CA . GLU A 1 209 ? 2.273 5.421 -6.912 1.00 90.38 209 GLU A CA 1
ATOM 1675 C C . GLU A 1 209 ? 3.286 6.473 -7.329 1.00 90.38 209 GLU A C 1
ATOM 1677 O O . GLU A 1 209 ? 4.489 6.315 -7.136 1.00 90.38 209 GLU A O 1
ATOM 1682 N N . ASP A 1 210 ? 2.778 7.568 -7.869 1.00 86.62 210 ASP A N 1
ATOM 1683 C CA . ASP A 1 210 ? 3.558 8.774 -8.104 1.00 86.62 210 ASP A CA 1
ATOM 1684 C C . ASP A 1 210 ? 4.165 9.301 -6.790 1.00 86.62 210 ASP A C 1
ATOM 1686 O O . ASP A 1 210 ? 3.491 9.382 -5.759 1.00 86.62 210 ASP A O 1
ATOM 1690 N N . SER A 1 211 ? 5.459 9.624 -6.815 1.00 77.81 211 SER A N 1
ATOM 1691 C CA . SER A 1 211 ? 6.165 10.146 -5.649 1.00 77.81 211 SER A CA 1
ATOM 1692 C C . SER A 1 211 ? 5.859 11.613 -5.357 1.00 77.81 211 SER A C 1
ATOM 1694 O O . SER A 1 211 ? 6.163 12.066 -4.248 1.00 77.81 211 SER A O 1
ATOM 1696 N N . GLU A 1 212 ? 5.360 12.387 -6.318 1.00 69.38 212 GLU A N 1
ATOM 1697 C CA . GLU A 1 212 ? 5.139 13.810 -6.087 1.00 69.38 212 GLU A CA 1
ATOM 1698 C C . GLU A 1 212 ? 3.866 14.069 -5.264 1.00 69.38 212 GLU A C 1
ATOM 1700 O O . GLU A 1 212 ? 2.834 13.433 -5.456 1.00 69.38 212 GLU A O 1
ATOM 1705 N N . ASP A 1 213 ? 3.925 15.080 -4.381 1.00 57.56 213 ASP A N 1
ATOM 1706 C CA . ASP A 1 213 ? 2.854 15.605 -3.500 1.00 57.56 213 ASP A CA 1
ATOM 1707 C C . ASP A 1 213 ? 1.601 16.132 -4.250 1.00 57.56 213 ASP A C 1
ATOM 1709 O O . ASP A 1 213 ? 0.807 16.940 -3.741 1.00 57.56 213 ASP A O 1
ATOM 1713 N N . GLN A 1 214 ? 1.401 15.721 -5.498 1.00 55.28 214 GLN A N 1
ATOM 1714 C CA . GLN A 1 214 ? 0.216 16.047 -6.253 1.00 55.28 214 GLN A CA 1
ATOM 1715 C C . GLN A 1 214 ? -0.972 15.335 -5.612 1.00 55.28 214 GLN A C 1
ATOM 1717 O O . GLN A 1 214 ? -1.047 14.114 -5.528 1.00 55.28 214 GLN A O 1
ATOM 1722 N N . LYS A 1 215 ? -1.961 16.127 -5.187 1.00 54.09 215 LYS A N 1
ATOM 1723 C CA . LYS A 1 215 ? -3.194 15.680 -4.511 1.00 54.09 215 LYS A CA 1
ATOM 1724 C C . LYS A 1 215 ? -4.027 14.634 -5.281 1.00 54.09 215 LYS A C 1
ATOM 1726 O O . LYS A 1 215 ? -5.063 14.230 -4.766 1.00 54.09 215 LYS A O 1
ATOM 1731 N N . ASN A 1 216 ? -3.589 14.227 -6.474 1.00 60.50 216 ASN A N 1
ATOM 1732 C CA . ASN A 1 216 ? -4.229 13.282 -7.384 1.00 60.50 216 ASN A CA 1
ATOM 1733 C C . ASN A 1 216 ? -3.234 12.260 -7.987 1.00 60.50 216 ASN A C 1
ATOM 1735 O O . ASN A 1 216 ? -3.478 11.794 -9.100 1.00 60.50 216 ASN A O 1
ATOM 1739 N N . GLY A 1 217 ? -2.121 11.943 -7.314 1.00 69.75 217 GLY A N 1
ATOM 1740 C CA . GLY A 1 217 ? -1.211 10.885 -7.769 1.00 69.75 217 GLY A CA 1
ATOM 1741 C C . GLY A 1 217 ? -1.973 9.578 -8.022 1.00 69.75 217 GLY A C 1
ATOM 1742 O O . GLY A 1 217 ? -2.820 9.179 -7.217 1.00 69.75 217 GLY A O 1
ATOM 1743 N N . GLN A 1 218 ? -1.738 8.946 -9.174 1.00 80.75 218 GLN A N 1
ATOM 1744 C CA . GLN A 1 218 ? -2.367 7.665 -9.486 1.00 80.75 218 GLN A CA 1
ATOM 1745 C C . GLN A 1 218 ? -1.673 6.560 -8.691 1.00 80.75 218 GLN A C 1
ATOM 1747 O O . GLN A 1 218 ? -0.448 6.456 -8.699 1.00 80.75 218 GLN A O 1
ATOM 1752 N N . VAL A 1 219 ? -2.473 5.739 -8.012 1.00 88.88 219 VAL A N 1
ATOM 1753 C CA . VAL A 1 219 ? -2.007 4.561 -7.277 1.00 88.88 219 VAL A CA 1
ATOM 1754 C C . VAL A 1 219 ? -2.525 3.329 -8.001 1.00 88.88 219 VAL A C 1
ATOM 1756 O O . VAL A 1 219 ? -3.733 3.186 -8.207 1.00 88.88 219 VAL A O 1
ATOM 1759 N N . PHE A 1 220 ? -1.620 2.427 -8.363 1.00 90.69 220 PHE A N 1
ATOM 1760 C CA . PHE A 1 220 ? -1.957 1.141 -8.956 1.00 90.69 220 PHE A CA 1
ATOM 1761 C C . PHE A 1 220 ? -1.512 0.034 -8.018 1.00 90.69 220 PHE A C 1
ATOM 1763 O O . PHE A 1 220 ? -0.329 -0.085 -7.714 1.00 90.69 220 PHE A O 1
ATOM 1770 N N . CYS A 1 221 ? -2.465 -0.779 -7.576 1.00 94.06 221 CYS A N 1
ATOM 1771 C CA . CYS A 1 221 ? -2.219 -1.887 -6.667 1.00 94.06 221 CYS A CA 1
ATOM 1772 C C . CYS A 1 221 ? -2.521 -3.217 -7.348 1.00 94.06 221 CYS A C 1
ATOM 1774 O O . CYS A 1 221 ? -3.546 -3.379 -8.012 1.00 94.06 221 CYS A O 1
ATOM 1776 N N . TYR A 1 222 ? -1.625 -4.173 -7.146 1.00 94.75 222 TYR A N 1
ATOM 1777 C CA . TYR A 1 222 ? -1.707 -5.522 -7.670 1.00 94.75 222 TYR A CA 1
ATOM 1778 C C . TYR A 1 222 ? -1.993 -6.487 -6.527 1.00 94.75 222 TYR A C 1
ATOM 1780 O O . TYR A 1 222 ? -1.202 -6.600 -5.592 1.00 94.75 222 TYR A O 1
ATOM 1788 N N . GLU A 1 223 ? -3.126 -7.178 -6.624 1.00 94.94 223 GLU A N 1
ATOM 1789 C CA . GLU A 1 223 ? -3.519 -8.222 -5.683 1.00 94.94 223 GLU A CA 1
ATOM 1790 C C . GLU A 1 223 ? -2.651 -9.472 -5.892 1.00 94.94 223 GLU A C 1
ATOM 1792 O O . GLU A 1 223 ? -2.523 -9.994 -7.004 1.00 94.94 223 GLU A O 1
ATOM 1797 N N . MET A 1 224 ? -2.048 -9.953 -4.812 1.00 93.00 224 MET A N 1
ATOM 1798 C CA . MET A 1 224 ? -1.225 -11.154 -4.760 1.00 93.00 224 MET A CA 1
ATOM 1799 C C . MET A 1 224 ? -1.697 -12.057 -3.622 1.00 93.00 224 MET A C 1
ATOM 1801 O O . MET A 1 224 ? -2.351 -11.608 -2.690 1.00 93.00 224 MET A O 1
ATOM 1805 N N . THR A 1 225 ? -1.353 -13.341 -3.670 1.00 91.44 225 THR A N 1
ATOM 1806 C CA . THR A 1 225 ? -1.656 -14.294 -2.592 1.00 91.44 225 THR A CA 1
ATOM 1807 C C . THR A 1 225 ? -0.365 -14.945 -2.134 1.00 91.44 225 THR A C 1
ATOM 1809 O O . THR A 1 225 ? 0.396 -15.431 -2.971 1.00 91.44 225 THR A O 1
ATOM 1812 N N . ASN A 1 226 ? -0.122 -14.981 -0.824 1.00 87.81 226 ASN A N 1
ATOM 1813 C CA . ASN A 1 226 ? 1.036 -15.664 -0.254 1.00 87.81 226 ASN A CA 1
ATOM 1814 C C . ASN A 1 226 ? 0.872 -17.181 -0.394 1.00 87.81 226 ASN A C 1
ATOM 1816 O O . ASN A 1 226 ? 0.182 -17.829 0.396 1.00 87.81 226 ASN A O 1
ATOM 1820 N N . SER A 1 227 ? 1.506 -17.758 -1.412 1.00 82.50 227 SER A N 1
ATOM 1821 C CA . SER A 1 227 ? 1.456 -19.182 -1.682 1.00 82.50 227 SER A CA 1
ATOM 1822 C C . SER A 1 227 ? 2.603 -19.893 -0.959 1.00 82.50 227 SER A C 1
ATOM 1824 O O . SER A 1 227 ? 3.779 -19.612 -1.202 1.00 82.50 227 SER A O 1
ATOM 1826 N N . PRO A 1 228 ? 2.324 -20.934 -0.154 1.00 68.56 228 PRO A N 1
ATOM 1827 C CA . PRO A 1 228 ? 3.355 -21.615 0.634 1.00 68.56 228 PRO A CA 1
ATOM 1828 C C . PRO A 1 228 ? 4.410 -22.333 -0.231 1.00 68.56 228 PRO A C 1
ATOM 1830 O O . PRO A 1 228 ? 5.432 -22.789 0.279 1.00 68.56 228 PRO A O 1
ATOM 1833 N N . GLN A 1 229 ? 4.171 -22.448 -1.541 1.00 67.88 229 GLN A N 1
ATOM 1834 C CA . GLN A 1 229 ? 5.014 -23.162 -2.498 1.00 67.88 229 GLN A CA 1
ATOM 1835 C C . GLN A 1 229 ? 5.936 -22.239 -3.315 1.00 67.88 229 GLN A C 1
ATOM 1837 O O . GLN A 1 229 ? 6.848 -22.742 -3.973 1.00 67.88 229 GLN A O 1
ATOM 1842 N N . LYS A 1 230 ? 5.727 -20.913 -3.300 1.00 61.47 230 LYS A N 1
ATOM 1843 C CA . LYS A 1 230 ? 6.434 -19.960 -4.171 1.00 61.47 230 LYS A CA 1
ATOM 1844 C C . LYS A 1 230 ? 7.215 -18.937 -3.346 1.00 61.47 230 LYS A C 1
ATOM 1846 O O . LYS A 1 230 ? 6.775 -17.822 -3.124 1.00 61.47 230 LYS A O 1
ATOM 1851 N N . LYS A 1 231 ? 8.418 -19.313 -2.901 1.00 74.25 231 LYS A N 1
ATOM 1852 C CA . LYS A 1 231 ? 9.372 -18.357 -2.315 1.00 74.25 231 LYS A CA 1
ATOM 1853 C C . LYS A 1 231 ? 10.548 -18.114 -3.274 1.00 74.25 231 LYS A C 1
ATOM 1855 O O . LYS A 1 231 ? 11.178 -19.094 -3.681 1.00 74.25 231 LYS A O 1
ATOM 1860 N N . PRO A 1 232 ? 10.886 -16.854 -3.618 1.00 79.12 232 PRO A N 1
ATOM 1861 C CA . PRO A 1 232 ? 10.141 -15.618 -3.328 1.00 79.12 232 PRO A CA 1
ATOM 1862 C C . PRO A 1 232 ? 8.832 -15.531 -4.131 1.00 79.12 232 PRO A C 1
ATOM 1864 O O . PRO A 1 232 ? 8.745 -16.129 -5.209 1.00 79.12 232 PRO A O 1
ATOM 1867 N N . GLU A 1 233 ? 7.864 -14.756 -3.638 1.00 87.94 233 GLU A N 1
ATOM 1868 C CA . GLU A 1 233 ? 6.702 -14.365 -4.443 1.00 87.94 233 GLU A CA 1
ATOM 1869 C C . GLU A 1 233 ? 7.165 -13.408 -5.537 1.00 87.94 233 GLU A C 1
ATOM 1871 O O . GLU A 1 233 ? 8.027 -12.564 -5.296 1.00 87.94 233 GLU A O 1
ATOM 1876 N N . ARG A 1 234 ? 6.657 -13.563 -6.762 1.00 90.94 234 ARG A N 1
ATOM 1877 C CA . ARG A 1 234 ? 7.160 -12.821 -7.928 1.00 90.94 234 ARG A CA 1
ATOM 1878 C C . ARG A 1 234 ? 6.039 -12.090 -8.632 1.00 90.94 234 ARG A C 1
ATOM 1880 O O . ARG A 1 234 ? 5.029 -12.707 -8.968 1.00 90.94 234 ARG A O 1
ATOM 1887 N N . ILE A 1 235 ? 6.268 -10.819 -8.930 1.00 91.75 235 ILE A N 1
ATOM 1888 C CA . ILE A 1 235 ? 5.385 -10.008 -9.760 1.00 91.75 235 ILE A CA 1
ATOM 1889 C C . ILE A 1 235 ? 6.188 -9.283 -10.836 1.00 91.75 235 ILE A C 1
ATOM 1891 O O . ILE A 1 235 ? 7.288 -8.792 -10.587 1.00 91.75 235 ILE A O 1
ATOM 1895 N N . ILE A 1 236 ? 5.616 -9.243 -12.037 1.00 92.06 236 ILE A N 1
ATOM 1896 C CA . ILE A 1 236 ? 6.099 -8.418 -13.140 1.00 92.06 236 ILE A CA 1
ATOM 1897 C C . ILE A 1 236 ? 5.113 -7.267 -13.284 1.00 92.06 236 ILE A C 1
ATOM 1899 O O . ILE A 1 236 ? 3.933 -7.502 -13.554 1.00 92.06 236 ILE A O 1
ATOM 1903 N N . ILE A 1 237 ? 5.599 -6.049 -13.095 1.00 89.25 237 ILE A N 1
ATOM 1904 C CA . ILE A 1 237 ? 4.840 -4.824 -13.308 1.00 89.25 237 ILE A CA 1
ATOM 1905 C C . ILE A 1 237 ? 5.325 -4.248 -14.628 1.00 89.25 237 ILE A C 1
ATOM 1907 O O . ILE A 1 237 ? 6.507 -3.954 -14.794 1.00 89.25 237 ILE A O 1
ATOM 1911 N N . ARG A 1 238 ? 4.403 -4.135 -15.577 1.00 86.75 238 ARG A N 1
ATOM 1912 C CA . ARG A 1 238 ? 4.659 -3.405 -16.810 1.00 86.75 238 ARG A CA 1
ATOM 1913 C C . ARG A 1 238 ? 4.393 -1.949 -16.516 1.00 86.75 238 ARG A C 1
ATOM 1915 O O . ARG A 1 238 ? 3.265 -1.615 -16.142 1.00 86.75 238 ARG A O 1
ATOM 1922 N N . VAL A 1 239 ? 5.453 -1.165 -16.581 1.00 80.88 239 VAL A N 1
ATOM 1923 C CA . VAL A 1 239 ? 5.367 0.285 -16.542 1.00 80.88 239 VAL A CA 1
ATOM 1924 C C . VAL A 1 239 ? 5.318 0.729 -17.985 1.00 80.88 239 VAL A C 1
ATOM 1926 O O . VAL A 1 239 ? 6.170 0.261 -18.771 1.00 80.88 239 VAL A O 1
#

Mean predicted aligned error: 17.1 Å

Foldseek 3Di:
DDDPVVVVVVVVVVVVVVVVVVVVVVVVVVVVVVVVVVVVVVVVVVVVVVVVVPPPPPPPPPDDLVNLLCQLLVLLLLVLVDPPDPCNVCNDPVNPPVVGDPSSPNSNVVNVVVNNVVCDVVNPDVLLVDPVQWQKEKEKEAEDPVDPCVVQEPQWKWKWKVDVPIFDTDTGRQCCQQDPPPHPRMHMDMTTHGHPSADAQRKIWIWMWHPDPPPDIDIDIDIDTRHPVDPRHYDYDYD

Nearest PDB structures (foldseek):
  3r4r-assembly2_B  TM=4.050E-01  e=1.928E-01  Parabacteroides distasonis ATCC 8503
  1ot4-assembly1_A  TM=3.511E-01  e=5.762E-01  Pseudomonas syringae
  7s83-assembly1_A  TM=2.701E-01  e=2.177E-01  Ginglymostoma cirratum
  7spp-assembly1_C  TM=2.408E-01  e=1.271E+00  Squalus acanthias
  7u06-assembly1_c  TM=2.472E-01  e=2.334E+00  Saccharomyces cerevisiae

Sequence (239 aa):
MIDIKYIILSKVNSWNKEFSNSNNKKSKDNNKFSKRTIHLSLFITTMSLIMLLVFPISTALSITDKERYDSGYQYGCNDAKIPGILDDYIKQLAKEPSSHTKAFMQGYDDGLNDCSKKITSSDINPKYLTDEDSFIVQITLVDDLNIDIDSIFYDLVNIYIHEYPDYGRFNMDLGGALYSDSSDGEYTFQIRIPAGLIETDEIFHVCIEDSEDQKNGQVFCYEMTNSPQKKPERIIIRV

Organism: NCBI:txid1798806